Protein AF-A0A2S4KFZ7-F1 (afdb_monomer)

Foldseek 3Di:
DPDDPPVVLVVLLVVQEAPLLVVCVVVVVADSLLSLALSLAPRVVSVVVSVVCVPDPDHDDLVNSLVVLVVVWAFLVPFDPVLCPDPCVVQRSQQQCNVVVVDVRGHDHRTGNYPCSNPPDDDDDDDDDDDDDPPDPDDPVLVVVLVVVVLVLLLQLLLVCLLPDDLVVVVVLLVVLVVVVQDAPDDLCCLQVVDDDDPVVSVVVCVVDPDVVSVSNSSSSRSSRSSPPGDSLVSLVVCQVVLRLSLVRGPPDPVSVVSDDLVNLVVVLVSNVQDCDPLLVVLVVVDRLSNNLVSQVSRPDPRYQRNDDPVSHD

Sequence (314 aa):
MIPLESNDLLGLVEKFAARGVLEAISQNRISLELAQLLAVLSKEKQTEAIHAIQTLDYAVGIDELRASIESKALRLEDLPASQKREAACKSCIHNSLLSSKVFPIHIAPGLCTNGDCNLIKHCESGAVNGNRKIEKNLSPARTKSFDDTREKLWRNGLKRFVLEADRGLNRVLLLCMLAGGWKTTSDFGESVFKCKVSPAKALEMANAMEDPAVLTEGLQEIAVNLVDEAPLEQVRELLKALQVPLGRYFPMQKTFLEQLDQAGISRIAKELGVVEGEEIKQAGETGLKEYALAVANSIPDECLIDYFPPEFRP

pLDDT: mean 77.2, std 17.56, range [24.66, 95.31]

Secondary structure (DSSP, 8-state):
-PPPPHHHHHHHHHHHS-HHHHHHHHTTSS-HHHHHHHHTS-HHHHHHHHHHHHT-SSPPPHHHHHHHHHHHSEEGGGS-HHHHHSGGGGG-TTBHHHHTTT-SS-PPTTEE--GGGGS--------------------HHHHHHHHHHHHHHHHHHHHHHHHHS-HHHHHHHHHHHHHTT---SS-HHHHHHSS---HHHHHHHHHT-S-HHHHHHHHHHHHHHTTSSS-HHHHHHHHHHTT--HHHH----HHHHTT--HHHHHHHHHHHT----HHHHHHHHH-HHHHHHHHHHTS-TTS-TTTS-GGG--

Structure (mmCIF, N/CA/C/O backbone):
data_AF-A0A2S4KFZ7-F1
#
_entry.id   AF-A0A2S4KFZ7-F1
#
loop_
_atom_site.group_PDB
_atom_site.id
_atom_site.type_symbol
_atom_site.label_atom_id
_atom_site.label_alt_id
_atom_site.label_comp_id
_atom_site.label_asym_id
_atom_site.label_entity_id
_atom_site.label_seq_id
_atom_site.pdbx_PDB_ins_code
_atom_site.Cartn_x
_atom_site.Cartn_y
_atom_site.Cartn_z
_atom_site.occupancy
_atom_site.B_iso_or_equiv
_atom_site.auth_seq_id
_atom_site.auth_comp_id
_atom_site.auth_asy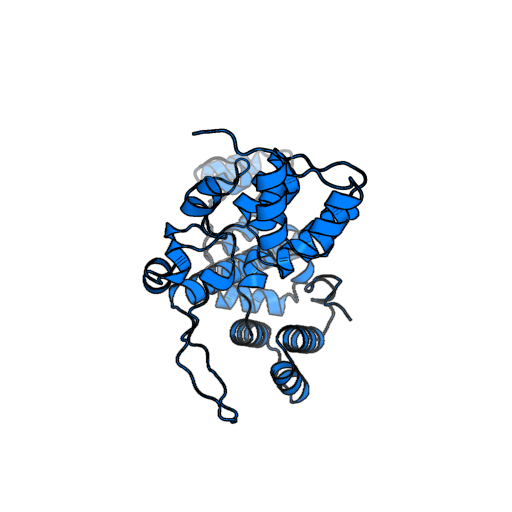m_id
_atom_site.auth_atom_id
_atom_site.pdbx_PDB_model_num
ATOM 1 N N . MET A 1 1 ? 17.322 9.968 44.826 1.00 42.19 1 MET A N 1
ATOM 2 C CA . MET A 1 1 ? 16.045 9.269 44.578 1.00 42.19 1 MET A CA 1
ATOM 3 C C . MET A 1 1 ? 16.080 8.023 45.447 1.00 42.19 1 MET A C 1
ATOM 5 O O . MET A 1 1 ? 16.967 7.209 45.236 1.00 42.19 1 MET A O 1
ATOM 9 N N . ILE A 1 2 ? 15.271 7.957 46.506 1.00 37.84 2 ILE A N 1
ATOM 10 C CA . ILE A 1 2 ? 15.208 6.774 47.382 1.00 37.84 2 ILE A CA 1
ATOM 11 C C . ILE A 1 2 ? 14.510 5.668 46.568 1.00 37.84 2 ILE A C 1
ATOM 13 O O . ILE A 1 2 ? 13.489 5.983 45.953 1.00 37.84 2 ILE A O 1
ATOM 17 N N . PRO A 1 3 ? 15.044 4.436 46.477 1.00 47.91 3 PRO A N 1
ATOM 18 C CA . PRO A 1 3 ? 14.350 3.346 45.796 1.00 47.91 3 PRO A CA 1
ATOM 19 C C . PRO A 1 3 ? 13.021 3.089 46.510 1.00 47.91 3 PRO A C 1
ATOM 21 O O . PRO A 1 3 ? 13.016 2.887 47.721 1.00 47.91 3 PRO A O 1
ATOM 24 N N . LEU A 1 4 ? 11.904 3.141 45.784 1.00 56.69 4 LEU A N 1
ATOM 25 C CA . LEU A 1 4 ? 10.610 2.723 46.327 1.00 56.69 4 LEU A CA 1
ATOM 26 C C . LEU A 1 4 ? 10.685 1.227 46.657 1.00 56.69 4 LEU A C 1
ATOM 28 O O . LEU A 1 4 ? 11.175 0.445 45.838 1.00 56.69 4 LEU A O 1
ATOM 32 N N . GLU A 1 5 ? 10.228 0.832 47.845 1.00 64.06 5 GLU A N 1
ATOM 33 C CA . GLU A 1 5 ? 10.173 -0.580 48.221 1.00 64.06 5 GLU A CA 1
ATOM 34 C C . GLU A 1 5 ? 9.163 -1.329 47.332 1.00 64.06 5 GLU A C 1
ATOM 36 O O . GLU A 1 5 ? 8.174 -0.762 46.862 1.00 64.06 5 GLU A O 1
ATOM 41 N N . SER A 1 6 ? 9.392 -2.625 47.091 1.00 62.59 6 SER A N 1
ATOM 42 C CA . SER A 1 6 ? 8.569 -3.437 46.175 1.00 62.59 6 SER A CA 1
ATOM 43 C C . SER A 1 6 ? 7.070 -3.436 46.522 1.00 62.59 6 SER A C 1
ATOM 45 O O . SER A 1 6 ? 6.241 -3.599 45.626 1.00 62.59 6 SER A O 1
ATOM 47 N N . ASN A 1 7 ? 6.717 -3.236 47.796 1.00 66.31 7 ASN A N 1
ATOM 48 C CA . ASN A 1 7 ? 5.328 -3.166 48.258 1.00 66.31 7 ASN A CA 1
ATOM 49 C C . ASN A 1 7 ? 4.635 -1.852 47.856 1.00 66.31 7 ASN A C 1
ATOM 51 O O . ASN A 1 7 ? 3.458 -1.871 47.498 1.00 66.31 7 ASN A O 1
ATOM 55 N N . ASP A 1 8 ? 5.360 -0.731 47.823 1.00 78.75 8 ASP A N 1
ATOM 56 C CA . ASP A 1 8 ? 4.809 0.563 47.399 1.00 78.75 8 ASP A CA 1
ATOM 57 C C . ASP A 1 8 ? 4.553 0.591 45.885 1.00 78.75 8 ASP A C 1
ATOM 59 O O . ASP A 1 8 ? 3.565 1.158 45.410 1.00 78.75 8 ASP A O 1
ATOM 63 N N . LEU A 1 9 ? 5.418 -0.074 45.113 1.00 83.75 9 LEU A N 1
ATOM 64 C CA . LEU A 1 9 ? 5.255 -0.213 43.665 1.00 83.75 9 LEU A CA 1
ATOM 65 C C . LEU A 1 9 ? 4.050 -1.079 43.303 1.00 83.75 9 LEU A C 1
ATOM 67 O O . LEU A 1 9 ? 3.323 -0.736 42.371 1.00 83.75 9 LEU A O 1
ATOM 71 N N . LEU A 1 10 ? 3.807 -2.162 44.048 1.00 85.06 10 LEU A N 1
ATOM 72 C CA . LEU A 1 10 ? 2.619 -2.987 43.851 1.00 85.06 10 LEU A CA 1
ATOM 73 C C . LEU A 1 10 ? 1.342 -2.176 44.109 1.00 85.06 10 LEU A C 1
ATOM 75 O O . LEU A 1 10 ? 0.452 -2.189 43.264 1.00 85.06 10 LEU A O 1
ATOM 79 N N . GLY A 1 11 ? 1.295 -1.378 45.182 1.00 85.50 11 GLY A N 1
ATOM 80 C CA . GLY A 1 11 ? 0.153 -0.498 45.462 1.00 85.50 11 GLY A CA 1
ATOM 81 C C . GLY A 1 11 ? -0.084 0.568 44.380 1.00 85.50 11 GLY A C 1
ATOM 82 O O . GLY A 1 11 ? -1.227 0.879 44.030 1.00 85.50 11 GLY A O 1
ATOM 83 N N . LEU A 1 12 ? 0.984 1.109 43.783 1.00 85.81 12 LEU A N 1
ATOM 84 C CA . LEU A 1 12 ? 0.869 2.014 42.633 1.00 85.81 12 LEU A CA 1
ATOM 85 C C . LEU A 1 12 ? 0.346 1.292 41.387 1.00 85.81 12 LEU A C 1
ATOM 87 O O . LEU A 1 12 ? -0.517 1.829 40.691 1.00 85.81 12 LEU A O 1
ATOM 91 N N . VAL A 1 13 ? 0.829 0.081 41.110 1.00 89.44 13 VAL A N 1
ATOM 92 C CA . VAL A 1 13 ? 0.336 -0.738 39.997 1.00 89.44 13 VAL A CA 1
ATOM 93 C C . VAL A 1 13 ? -1.137 -1.093 40.208 1.00 89.44 13 VAL A C 1
ATOM 95 O O . VAL A 1 13 ? -1.926 -0.875 39.297 1.00 89.44 13 VAL A O 1
ATOM 98 N N . GLU A 1 14 ? -1.553 -1.520 41.400 1.00 89.75 14 GLU A N 1
ATOM 99 C CA . GLU A 1 14 ? -2.955 -1.816 41.746 1.00 89.75 14 GLU A CA 1
ATOM 100 C C . GLU A 1 14 ? -3.905 -0.652 41.463 1.00 89.75 14 GLU A C 1
ATOM 102 O O . GLU A 1 14 ? -5.012 -0.849 40.957 1.00 89.75 14 GLU A O 1
ATOM 107 N N . LYS A 1 15 ? -3.452 0.582 41.700 1.00 88.56 15 LYS A N 1
ATOM 108 C CA . LYS A 1 15 ? -4.238 1.786 41.418 1.00 88.56 15 LYS A CA 1
ATOM 109 C C . LYS A 1 15 ? -4.511 1.991 39.922 1.00 88.56 15 LYS A C 1
ATOM 111 O O . LYS A 1 15 ? -5.586 2.468 39.550 1.00 88.56 15 LYS A O 1
ATOM 116 N N . PHE A 1 16 ? -3.553 1.668 39.052 1.00 89.44 16 PHE A N 1
ATOM 117 C CA . PHE A 1 16 ? -3.610 1.998 37.620 1.00 89.44 16 PHE A CA 1
ATOM 118 C C . PHE A 1 16 ? -3.810 0.788 36.700 1.00 89.44 16 PHE A C 1
ATOM 120 O O . PHE A 1 16 ? -4.256 0.958 35.562 1.00 89.44 16 PHE A O 1
ATOM 127 N N . ALA A 1 17 ? -3.612 -0.433 37.186 1.00 90.56 17 ALA A N 1
ATOM 128 C CA . ALA A 1 17 ? -3.721 -1.663 36.414 1.00 90.56 17 ALA A CA 1
ATOM 129 C C . ALA A 1 17 ? -5.171 -2.166 36.287 1.00 90.56 17 ALA A C 1
ATOM 131 O O . ALA A 1 17 ? -6.022 -1.945 37.152 1.00 90.56 17 ALA A O 1
ATOM 132 N N . ALA A 1 18 ? -5.503 -2.791 35.164 1.00 91.44 18 ALA A N 1
ATOM 133 C CA . ALA A 1 18 ? -6.756 -3.498 34.951 1.00 91.44 18 ALA A CA 1
ATOM 134 C C . ALA A 1 18 ? -6.738 -4.839 35.699 1.00 91.44 18 ALA A C 1
ATOM 136 O O . ALA A 1 18 ? -5.675 -5.400 35.968 1.00 91.44 18 ALA A O 1
ATOM 137 N N . ARG A 1 19 ? -7.923 -5.390 35.986 1.00 90.56 19 ARG A N 1
ATOM 138 C CA . ARG A 1 19 ? -8.062 -6.645 36.742 1.00 90.56 19 ARG A CA 1
ATOM 139 C C . ARG A 1 19 ? -7.238 -7.793 36.147 1.00 90.56 19 ARG A C 1
ATOM 141 O O . ARG A 1 19 ? -6.540 -8.467 36.891 1.00 90.56 19 ARG A O 1
ATOM 148 N N . GLY A 1 20 ? -7.245 -7.954 34.822 1.00 89.88 20 GLY A N 1
ATOM 149 C CA . GLY A 1 20 ? -6.476 -9.011 34.154 1.00 89.88 20 GLY A CA 1
ATOM 150 C C . GLY A 1 20 ? -4.959 -8.889 34.342 1.00 89.88 20 GLY A C 1
ATOM 151 O O . GLY A 1 20 ? -4.270 -9.899 34.438 1.00 89.88 20 GLY A O 1
ATOM 152 N N . VAL A 1 21 ? -4.433 -7.666 34.467 1.00 92.31 21 VAL A N 1
ATOM 153 C CA . VAL A 1 21 ? -3.009 -7.433 34.755 1.00 92.31 21 VAL A CA 1
ATOM 154 C C . VAL A 1 21 ? -2.688 -7.846 36.194 1.00 92.31 21 VAL A C 1
ATOM 156 O O . VAL A 1 21 ? -1.700 -8.534 36.421 1.00 92.31 21 VAL A O 1
ATOM 159 N N . LEU A 1 22 ? -3.545 -7.502 37.160 1.00 91.81 22 LEU A N 1
ATOM 160 C CA . LEU A 1 22 ? -3.364 -7.886 38.567 1.00 91.81 22 LEU A CA 1
ATOM 161 C C . LEU A 1 22 ? -3.485 -9.398 38.785 1.00 91.81 22 LEU A C 1
ATOM 163 O O . LEU A 1 22 ? -2.690 -9.982 39.518 1.00 91.81 22 LEU A O 1
ATOM 167 N N . GLU A 1 23 ? -4.434 -10.042 38.105 1.00 92.12 23 GLU A N 1
ATOM 168 C CA . GLU A 1 23 ? -4.564 -11.503 38.090 1.00 92.12 23 GLU A CA 1
ATOM 169 C C . GLU A 1 23 ? -3.319 -12.170 37.486 1.00 92.12 23 GLU A C 1
ATOM 171 O O . GLU A 1 23 ? -2.844 -13.180 37.998 1.00 92.12 23 GLU A O 1
ATOM 176 N N . ALA A 1 24 ? -2.736 -11.591 36.433 1.00 91.44 24 ALA A N 1
ATOM 177 C CA . ALA A 1 24 ? -1.517 -12.126 35.839 1.00 91.44 24 ALA A CA 1
ATOM 178 C C . ALA A 1 24 ? -0.288 -11.980 36.756 1.00 91.44 24 ALA A C 1
ATOM 180 O O . ALA A 1 24 ? 0.554 -12.877 36.767 1.00 91.44 24 ALA A O 1
ATOM 181 N N . ILE A 1 25 ? -0.193 -10.901 37.544 1.00 92.19 25 ILE A N 1
ATOM 182 C CA . ILE A 1 25 ? 0.859 -10.744 38.564 1.00 92.19 25 ILE A CA 1
ATOM 183 C C . ILE A 1 25 ? 0.678 -11.784 39.673 1.00 92.19 25 ILE A C 1
ATOM 185 O O . ILE A 1 25 ? 1.632 -12.475 40.018 1.00 92.19 25 ILE A O 1
ATOM 189 N N . SER A 1 26 ? -0.536 -11.938 40.217 1.00 90.12 26 SER A N 1
ATOM 190 C CA . SER A 1 26 ? -0.787 -12.867 41.332 1.00 90.12 26 SER A CA 1
ATOM 191 C C . SER A 1 26 ? -0.564 -14.332 40.950 1.00 90.12 26 SER A C 1
ATOM 193 O O . SER A 1 26 ? -0.175 -15.144 41.787 1.00 90.12 26 SER A O 1
ATOM 195 N N . GLN A 1 27 ? -0.753 -14.663 39.671 1.00 90.44 27 GLN A N 1
ATOM 196 C CA . GLN A 1 27 ? -0.466 -15.979 39.101 1.00 90.44 27 GLN A CA 1
ATOM 197 C C . GLN A 1 27 ? 0.993 -16.145 38.639 1.00 90.44 27 GLN A C 1
ATOM 199 O O . GLN A 1 27 ? 1.312 -17.168 38.036 1.00 90.44 27 GLN A O 1
ATOM 204 N N . ASN A 1 28 ? 1.873 -15.165 38.886 1.00 87.12 28 ASN A N 1
ATOM 205 C CA . ASN A 1 28 ? 3.265 -15.135 38.418 1.00 87.12 28 ASN A CA 1
ATOM 206 C C . ASN A 1 28 ? 3.421 -15.328 36.895 1.00 87.12 28 ASN A C 1
ATOM 208 O O . ASN A 1 28 ? 4.431 -15.850 36.429 1.00 87.12 28 ASN A O 1
ATOM 212 N N . ARG A 1 29 ? 2.422 -14.914 36.104 1.00 86.38 29 ARG A N 1
ATOM 213 C CA . ARG A 1 29 ? 2.472 -14.969 34.631 1.00 86.38 29 ARG A CA 1
ATOM 214 C C . ARG A 1 29 ? 3.222 -13.787 34.026 1.00 86.38 29 ARG A C 1
ATOM 216 O O . ARG A 1 29 ? 3.744 -13.901 32.924 1.00 86.38 29 ARG A O 1
ATOM 223 N N . ILE A 1 30 ? 3.263 -12.659 34.732 1.00 92.12 30 ILE A N 1
ATOM 224 C CA . ILE A 1 30 ? 4.058 -11.482 34.368 1.00 92.12 30 ILE A CA 1
ATOM 225 C C . ILE A 1 30 ? 4.806 -10.957 35.593 1.00 92.12 30 ILE A C 1
ATOM 227 O O . ILE A 1 30 ? 4.357 -11.133 36.726 1.00 92.12 30 ILE A O 1
ATOM 231 N N . SER A 1 31 ? 5.930 -10.279 35.366 1.00 91.69 31 SER A N 1
ATOM 232 C CA . SER A 1 31 ? 6.665 -9.598 36.432 1.00 91.69 31 SER A CA 1
ATOM 233 C C . SER A 1 31 ? 6.015 -8.262 36.807 1.00 91.69 31 SER A C 1
ATOM 235 O O . SER A 1 31 ? 5.308 -7.636 36.009 1.00 91.69 31 SER A O 1
ATOM 237 N N . LEU A 1 32 ? 6.312 -7.775 38.017 1.00 91.06 32 LEU A N 1
ATOM 238 C CA . LEU A 1 32 ? 5.898 -6.440 38.467 1.00 91.06 32 LEU A CA 1
ATOM 239 C C . LEU A 1 32 ? 6.463 -5.327 37.564 1.00 91.06 32 LEU A C 1
ATOM 241 O O . LEU A 1 32 ? 5.858 -4.270 37.418 1.00 91.06 32 LEU A O 1
ATOM 245 N N . GLU A 1 33 ? 7.608 -5.560 36.928 1.00 91.75 33 GLU A N 1
ATOM 246 C CA . GLU A 1 33 ? 8.249 -4.627 35.996 1.00 91.75 33 GLU A CA 1
ATOM 247 C C . GLU A 1 33 ? 7.463 -4.494 34.685 1.00 91.75 33 GLU A C 1
ATOM 249 O O . GLU A 1 33 ? 7.233 -3.379 34.216 1.00 91.75 33 GLU A O 1
ATOM 254 N N . LEU A 1 34 ? 6.971 -5.608 34.128 1.00 92.81 34 LEU A N 1
ATOM 255 C CA . LEU A 1 34 ? 6.069 -5.581 32.971 1.00 92.81 34 LEU A CA 1
ATOM 256 C C . LEU A 1 34 ? 4.745 -4.904 33.328 1.00 92.81 34 LEU A C 1
ATOM 258 O O . LEU A 1 34 ? 4.216 -4.108 32.551 1.00 92.81 34 LEU A O 1
ATOM 262 N N . ALA A 1 35 ? 4.230 -5.164 34.529 1.00 93.81 35 ALA A N 1
ATOM 263 C CA . ALA A 1 35 ? 3.001 -4.541 34.991 1.00 93.81 35 ALA A CA 1
ATOM 264 C C . ALA A 1 35 ? 3.103 -3.011 35.102 1.00 93.81 35 ALA A C 1
ATOM 266 O O . ALA A 1 35 ? 2.127 -2.327 34.805 1.00 93.81 35 ALA A O 1
ATOM 267 N N . GLN A 1 36 ? 4.270 -2.458 35.453 1.00 93.75 36 GLN A N 1
ATOM 268 C CA . GLN A 1 36 ? 4.503 -1.005 35.446 1.00 93.75 36 GLN A CA 1
ATOM 269 C C . GLN A 1 36 ? 4.369 -0.405 34.036 1.00 93.75 36 GLN A C 1
ATOM 271 O O . GLN A 1 36 ? 3.723 0.631 33.867 1.00 93.75 36 GLN A O 1
ATOM 276 N N . LEU A 1 37 ? 4.906 -1.079 33.010 1.00 94.25 37 LEU A N 1
ATOM 277 C CA . LEU A 1 37 ? 4.753 -0.658 31.610 1.00 94.25 37 LEU A CA 1
ATOM 278 C C . LEU A 1 37 ? 3.302 -0.757 31.128 1.00 94.25 37 LEU A C 1
ATOM 280 O O . LEU A 1 37 ? 2.845 0.080 30.352 1.00 94.25 37 LEU A O 1
ATOM 284 N N . LEU A 1 38 ? 2.553 -1.755 31.595 1.00 94.50 38 LEU A N 1
ATOM 285 C CA . LEU A 1 38 ? 1.134 -1.881 31.264 1.00 94.50 38 LEU A CA 1
ATOM 286 C C . LEU A 1 38 ? 0.283 -0.841 32.001 1.00 94.50 38 LEU A C 1
ATOM 288 O O . LEU A 1 38 ? -0.637 -0.280 31.413 1.00 94.50 38 LEU A O 1
ATOM 292 N N . ALA A 1 39 ? 0.606 -0.521 33.255 1.00 93.38 39 ALA A N 1
ATOM 293 C CA . ALA A 1 39 ? -0.151 0.415 34.086 1.00 93.38 39 ALA A CA 1
ATOM 294 C C . ALA A 1 39 ? -0.243 1.828 33.485 1.00 93.38 39 ALA A C 1
ATOM 296 O O . ALA A 1 39 ? -1.191 2.560 33.772 1.00 93.38 39 ALA A O 1
ATOM 297 N N . VAL A 1 40 ? 0.707 2.210 32.624 1.00 91.62 40 VAL A N 1
ATOM 298 C CA . VAL A 1 40 ? 0.670 3.493 31.912 1.00 91.62 40 VAL A CA 1
ATOM 299 C C . VAL A 1 40 ? -0.225 3.473 30.672 1.00 91.62 40 VAL A C 1
ATOM 301 O O . VAL A 1 40 ? -0.409 4.522 30.068 1.00 91.62 40 VAL A O 1
ATOM 304 N N . LEU A 1 41 ? -0.802 2.345 30.256 1.00 91.19 41 LEU A N 1
ATOM 305 C CA . LEU A 1 41 ? -1.738 2.253 29.124 1.00 91.19 41 LEU A CA 1
ATOM 306 C C . LEU A 1 41 ? -3.192 2.503 29.569 1.00 91.19 41 LEU A C 1
ATOM 308 O O . LEU A 1 41 ? -3.498 2.448 30.761 1.00 91.19 41 LEU A O 1
ATOM 312 N N . SER A 1 42 ? -4.114 2.749 28.628 1.00 89.50 42 SER A N 1
ATOM 313 C CA . SER A 1 42 ? -5.555 2.760 28.944 1.00 89.50 42 SER A CA 1
ATOM 314 C C . SER A 1 42 ? -6.027 1.364 29.374 1.00 89.50 42 SER A C 1
ATOM 316 O O . SER A 1 42 ? -5.403 0.363 29.021 1.00 89.50 42 SER A O 1
ATOM 318 N N . LYS A 1 43 ? -7.123 1.267 30.134 1.00 87.62 43 LYS A N 1
ATOM 319 C CA . LYS A 1 43 ? -7.604 -0.020 30.678 1.00 87.62 43 LYS A CA 1
ATOM 320 C C . LYS A 1 43 ? -7.949 -1.029 29.578 1.00 87.62 43 LYS A C 1
ATOM 322 O O . LYS A 1 43 ? -7.707 -2.226 29.736 1.00 87.62 43 LYS A O 1
ATOM 327 N N . GLU A 1 44 ? -8.464 -0.540 28.459 1.00 86.62 44 GLU A N 1
ATOM 328 C CA . GLU A 1 44 ? -8.782 -1.320 27.265 1.00 86.62 44 GLU A CA 1
ATOM 329 C C . GLU A 1 44 ? -7.495 -1.920 26.689 1.00 86.62 44 GLU A C 1
ATOM 331 O O . GLU A 1 44 ? -7.360 -3.139 26.598 1.00 86.62 44 GLU A O 1
ATOM 336 N N . LYS A 1 45 ? -6.483 -1.075 26.446 1.00 89.88 45 LYS A N 1
ATOM 337 C CA . LYS A 1 45 ? -5.178 -1.510 25.929 1.00 89.88 45 LYS A CA 1
ATOM 338 C C . LYS A 1 45 ? -4.437 -2.441 26.884 1.00 89.88 45 LYS A C 1
ATOM 340 O O . LYS A 1 45 ? -3.728 -3.330 26.432 1.00 89.88 45 LYS A O 1
ATOM 345 N N . GLN A 1 46 ? -4.593 -2.265 28.195 1.00 92.75 46 GLN A N 1
ATOM 346 C CA . GLN A 1 46 ? -4.052 -3.199 29.185 1.00 92.75 46 GLN A CA 1
ATOM 347 C C . GLN A 1 46 ? -4.668 -4.593 29.042 1.00 92.75 46 GLN A C 1
ATOM 349 O O . GLN A 1 46 ? -3.957 -5.589 29.143 1.00 92.75 46 GLN A O 1
ATOM 354 N N . THR A 1 47 ? -5.976 -4.656 28.790 1.00 90.94 47 THR A N 1
ATOM 355 C CA . THR A 1 47 ? -6.713 -5.913 28.613 1.00 90.94 47 THR A CA 1
ATOM 356 C C . THR A 1 47 ? -6.300 -6.621 27.321 1.00 90.94 47 THR A C 1
ATOM 358 O O . THR A 1 47 ? -6.050 -7.823 27.324 1.00 90.94 47 THR A O 1
ATOM 361 N N . GLU A 1 48 ? -6.144 -5.874 26.229 1.00 89.88 48 GLU A N 1
ATOM 362 C CA . GLU A 1 48 ? -5.638 -6.415 24.961 1.00 89.88 48 GLU A CA 1
ATOM 363 C C . GLU A 1 48 ? -4.188 -6.901 25.086 1.00 89.88 48 GLU A C 1
ATOM 365 O O . GLU A 1 48 ? -3.857 -8.009 24.666 1.00 89.88 48 GLU A O 1
ATOM 370 N N . ALA A 1 49 ? -3.322 -6.091 25.703 1.00 89.19 49 ALA A N 1
ATOM 371 C CA . ALA A 1 49 ? -1.913 -6.420 25.869 1.00 89.19 49 ALA A CA 1
ATOM 372 C C . ALA A 1 49 ? -1.717 -7.659 26.748 1.00 89.19 49 ALA A C 1
ATOM 374 O O . ALA A 1 49 ? -0.895 -8.508 26.411 1.00 89.19 49 ALA A O 1
ATOM 375 N N . ILE A 1 50 ? -2.476 -7.802 27.842 1.00 91.62 50 ILE A N 1
ATOM 376 C CA . ILE A 1 50 ? -2.341 -8.980 28.702 1.00 91.62 50 ILE A CA 1
ATOM 377 C C . ILE A 1 50 ? -2.846 -10.249 28.017 1.00 91.62 50 ILE A C 1
ATOM 379 O O . ILE A 1 50 ? -2.209 -11.289 28.154 1.00 91.62 50 ILE A O 1
ATOM 383 N N . HIS A 1 51 ? -3.926 -10.161 27.234 1.00 90.06 51 HIS A N 1
ATOM 384 C CA . HIS A 1 51 ? -4.394 -11.286 26.430 1.00 90.06 51 HIS A CA 1
ATOM 385 C C . HIS A 1 51 ? -3.319 -11.716 25.424 1.00 90.06 51 HIS A C 1
ATOM 387 O O . HIS A 1 51 ? -2.971 -12.890 25.365 1.00 90.06 51 HIS A O 1
ATOM 393 N N . ALA A 1 52 ? -2.729 -10.761 24.698 1.00 88.00 52 ALA A N 1
ATOM 394 C CA . ALA A 1 52 ? -1.656 -11.043 23.749 1.00 88.00 52 ALA A CA 1
ATOM 395 C C . ALA A 1 52 ? -0.433 -11.687 24.425 1.00 88.00 52 ALA A C 1
ATOM 397 O O . ALA A 1 52 ? 0.062 -12.700 23.942 1.00 88.00 52 ALA A O 1
ATOM 398 N N . ILE A 1 53 ? 0.021 -11.158 25.568 1.00 87.38 53 ILE A N 1
ATOM 399 C CA . ILE A 1 53 ? 1.155 -11.722 26.321 1.00 87.38 53 ILE A CA 1
ATOM 400 C C . ILE A 1 53 ? 0.858 -13.159 26.772 1.00 87.38 53 ILE A C 1
ATOM 402 O O . ILE A 1 53 ? 1.730 -14.015 26.691 1.00 87.38 53 ILE A O 1
ATOM 406 N N . GLN A 1 54 ? -0.368 -13.442 27.217 1.00 85.50 54 GLN A N 1
ATOM 407 C CA . GLN A 1 54 ? -0.762 -14.776 27.682 1.00 85.50 54 GLN A CA 1
ATOM 408 C C . GLN A 1 54 ? -0.890 -15.814 26.560 1.00 85.50 54 GLN A C 1
ATOM 410 O O . GLN A 1 54 ? -0.829 -17.006 26.845 1.00 85.50 54 GLN A O 1
ATOM 415 N N . THR A 1 55 ? -1.078 -15.382 25.311 1.00 87.62 55 THR A N 1
ATOM 416 C CA . THR A 1 55 ? -1.135 -16.278 24.143 1.00 87.62 55 THR A CA 1
ATOM 417 C C . THR A 1 55 ? 0.233 -16.633 23.563 1.00 87.62 55 THR A C 1
ATOM 419 O O . THR A 1 55 ? 0.300 -17.459 22.658 1.00 87.62 55 THR A O 1
ATOM 422 N N . LEU A 1 56 ? 1.313 -16.006 24.034 1.00 83.94 56 LEU A N 1
ATOM 423 C CA . LEU A 1 56 ? 2.661 -16.295 23.553 1.00 83.94 56 LEU A CA 1
ATOM 424 C C . LEU A 1 56 ? 3.243 -17.518 24.266 1.00 83.94 56 LEU A C 1
ATOM 426 O O . LEU A 1 56 ? 3.126 -17.660 25.481 1.00 83.94 56 LEU A O 1
ATOM 430 N N . ASP A 1 57 ? 3.959 -18.351 23.511 1.00 82.88 57 ASP A N 1
ATOM 431 C CA . ASP A 1 57 ? 4.666 -19.526 24.040 1.00 82.88 57 ASP A CA 1
ATOM 432 C C . ASP A 1 57 ? 5.983 -19.170 24.762 1.00 82.88 57 ASP A C 1
ATOM 434 O O . ASP A 1 57 ? 6.713 -20.050 25.221 1.00 82.88 57 ASP A O 1
ATOM 438 N N . TYR A 1 58 ? 6.320 -17.879 24.858 1.00 83.94 58 TYR A N 1
ATOM 439 C CA . TYR A 1 58 ? 7.539 -17.381 25.490 1.00 83.94 58 TYR A CA 1
ATOM 440 C C . TYR A 1 58 ? 7.266 -16.172 26.391 1.00 83.94 58 TYR A C 1
ATOM 442 O O . TYR A 1 58 ? 6.293 -15.438 26.220 1.00 83.94 58 TYR A O 1
ATOM 450 N N . ALA A 1 59 ? 8.160 -15.947 27.357 1.00 81.38 59 ALA A N 1
ATOM 451 C CA . ALA A 1 59 ? 8.088 -14.792 28.243 1.00 81.38 59 ALA A CA 1
ATOM 452 C C . ALA A 1 59 ? 8.563 -13.523 27.521 1.00 81.38 59 ALA A C 1
ATOM 454 O O . ALA A 1 59 ? 9.709 -13.446 27.080 1.00 81.38 59 ALA A O 1
ATOM 455 N N . VAL A 1 60 ? 7.689 -12.520 27.436 1.00 87.19 60 VAL A N 1
ATOM 456 C CA . VAL A 1 60 ? 7.998 -11.231 26.804 1.00 87.19 60 VAL A CA 1
ATOM 457 C C . VAL A 1 60 ? 9.050 -10.474 27.611 1.00 87.19 60 VAL A C 1
ATOM 459 O O . VAL A 1 60 ? 8.904 -10.279 28.821 1.00 87.19 60 VAL A O 1
ATOM 462 N N . GLY A 1 61 ? 10.098 -10.011 26.930 1.00 87.81 61 GLY A N 1
ATOM 463 C CA . GLY A 1 61 ? 11.133 -9.183 27.541 1.00 87.81 61 GLY A CA 1
ATOM 464 C C . GLY A 1 61 ? 10.636 -7.769 27.860 1.00 87.81 61 GLY A C 1
ATOM 465 O O . GLY A 1 61 ? 9.811 -7.200 27.144 1.00 87.81 61 GLY A O 1
ATOM 466 N N . ILE A 1 62 ? 11.180 -7.154 28.912 1.00 89.81 62 ILE A N 1
ATOM 467 C CA . ILE A 1 62 ? 10.828 -5.775 29.302 1.00 89.81 62 ILE A CA 1
ATOM 468 C C . ILE A 1 62 ? 11.146 -4.792 28.170 1.00 89.81 62 ILE A C 1
ATOM 470 O O . ILE A 1 62 ? 10.327 -3.929 27.858 1.00 89.81 62 ILE A O 1
ATOM 474 N N . ASP A 1 63 ? 12.311 -4.935 27.536 1.00 89.81 63 ASP A N 1
ATOM 475 C CA . ASP A 1 63 ? 12.747 -4.056 26.445 1.00 89.81 63 ASP A CA 1
ATOM 476 C C . ASP A 1 63 ? 11.886 -4.227 25.187 1.00 89.81 63 ASP A C 1
ATOM 478 O O . ASP A 1 63 ? 11.555 -3.244 24.527 1.00 89.81 63 ASP A O 1
ATOM 482 N N . GLU A 1 64 ? 11.457 -5.458 24.896 1.00 87.38 64 GLU A N 1
ATOM 483 C CA . GLU A 1 64 ? 10.558 -5.781 23.783 1.00 87.38 64 GLU A CA 1
ATOM 484 C C . GLU A 1 64 ? 9.183 -5.127 23.979 1.00 87.38 64 GLU A C 1
ATOM 486 O O . GLU A 1 64 ? 8.684 -4.428 23.089 1.00 87.38 64 GLU A O 1
ATOM 491 N N . LEU A 1 65 ? 8.590 -5.277 25.171 1.00 89.50 65 LEU A N 1
ATOM 492 C CA . LEU A 1 65 ? 7.317 -4.632 25.492 1.00 89.50 65 LEU A CA 1
ATOM 493 C C . LEU A 1 65 ? 7.451 -3.106 25.474 1.00 89.50 65 LEU A C 1
ATOM 495 O O . LEU A 1 65 ? 6.582 -2.420 24.930 1.00 89.50 65 LEU A O 1
ATOM 499 N N . ARG A 1 66 ? 8.547 -2.571 26.027 1.00 92.88 66 ARG A N 1
ATOM 500 C CA . ARG A 1 66 ? 8.827 -1.132 26.027 1.00 92.88 66 ARG A CA 1
ATOM 501 C C . ARG A 1 66 ? 8.874 -0.584 24.601 1.00 92.88 66 ARG A C 1
ATOM 503 O O . ARG A 1 66 ? 8.132 0.348 24.300 1.00 92.88 66 ARG A O 1
ATOM 510 N N . ALA A 1 67 ? 9.657 -1.201 23.716 1.00 87.06 67 ALA A N 1
ATOM 511 C CA . ALA A 1 67 ? 9.773 -0.789 22.318 1.00 87.06 67 ALA A CA 1
ATOM 512 C C . ALA A 1 67 ? 8.423 -0.862 21.580 1.00 87.06 67 ALA A C 1
ATOM 514 O O . ALA A 1 67 ? 8.063 0.043 20.824 1.00 87.06 67 ALA A O 1
ATOM 515 N N . SER A 1 68 ? 7.627 -1.905 21.843 1.00 87.62 68 SER A N 1
ATOM 516 C CA . SER A 1 68 ? 6.283 -2.052 21.269 1.00 87.62 68 SER A CA 1
ATOM 517 C C . SER A 1 68 ? 5.340 -0.928 21.709 1.00 87.62 68 SER A C 1
ATOM 519 O O . SER A 1 68 ? 4.621 -0.372 20.873 1.00 87.62 68 SER A O 1
ATOM 521 N N . ILE A 1 69 ? 5.363 -0.544 22.990 1.00 90.44 69 ILE A N 1
ATOM 522 C CA . ILE A 1 69 ? 4.562 0.576 23.507 1.00 90.44 69 ILE A CA 1
ATOM 523 C C . ILE A 1 69 ? 5.036 1.899 22.900 1.00 90.44 69 ILE A C 1
ATOM 525 O O . ILE A 1 69 ? 4.209 2.674 22.422 1.00 90.44 69 ILE A O 1
ATOM 529 N N . GLU A 1 70 ? 6.346 2.148 22.880 1.00 89.38 70 GLU A N 1
ATOM 530 C CA . GLU A 1 70 ? 6.936 3.378 22.341 1.00 89.38 70 GLU A CA 1
ATOM 531 C C . GLU A 1 70 ? 6.601 3.581 20.864 1.00 89.38 70 GLU A C 1
ATOM 533 O O . GLU A 1 70 ? 6.204 4.677 20.475 1.00 89.38 70 GLU A O 1
ATOM 538 N N . SER A 1 71 ? 6.656 2.516 20.058 1.00 86.31 71 SER A N 1
ATOM 539 C CA . SER A 1 71 ? 6.323 2.570 18.627 1.00 86.31 71 SER A CA 1
ATOM 540 C C . SER A 1 71 ? 4.870 2.975 18.333 1.00 86.31 71 SER A C 1
ATOM 542 O O . SER A 1 71 ? 4.566 3.426 17.230 1.00 86.31 71 SER A O 1
ATOM 544 N N . LYS A 1 72 ? 3.968 2.816 19.312 1.00 85.31 72 LYS A N 1
ATOM 545 C CA . LYS A 1 72 ? 2.524 3.093 19.200 1.00 85.31 72 LYS A CA 1
ATOM 546 C C . LYS A 1 72 ? 2.085 4.307 20.020 1.00 85.31 72 LYS A C 1
ATOM 548 O O . LYS A 1 72 ? 0.911 4.678 19.977 1.00 85.31 72 LYS A O 1
ATOM 553 N N . ALA A 1 73 ? 2.983 4.882 20.816 1.00 86.25 73 ALA A N 1
ATOM 554 C CA . ALA A 1 73 ? 2.687 6.043 21.634 1.00 86.25 73 ALA A CA 1
ATOM 555 C C . ALA A 1 73 ? 2.690 7.312 20.773 1.00 86.25 73 ALA A C 1
ATOM 557 O O . ALA A 1 73 ? 3.457 7.456 19.823 1.00 86.25 73 ALA A O 1
ATOM 558 N N . LEU A 1 74 ? 1.828 8.259 21.125 1.00 83.62 74 LEU A N 1
ATOM 559 C CA . LEU A 1 74 ? 1.810 9.575 20.500 1.00 83.62 74 LEU A CA 1
ATOM 560 C C . LEU A 1 74 ? 2.989 10.391 21.015 1.00 83.62 74 LEU A C 1
ATOM 562 O O . LEU A 1 74 ? 3.332 10.300 22.194 1.00 83.62 74 LEU A O 1
ATOM 566 N N . ARG A 1 75 ? 3.564 11.263 20.190 1.00 84.06 75 ARG A N 1
ATOM 567 C CA . ARG A 1 75 ? 4.525 12.234 20.708 1.00 84.06 75 ARG A CA 1
ATOM 568 C C . ARG A 1 75 ? 3.778 13.350 21.418 1.00 84.06 75 ARG A C 1
ATOM 570 O O . ARG A 1 75 ? 2.812 13.901 20.891 1.00 84.06 75 ARG A O 1
ATOM 577 N N . LEU A 1 76 ? 4.234 13.719 22.612 1.00 79.75 76 LEU A N 1
ATOM 578 C CA . LEU A 1 76 ? 3.638 14.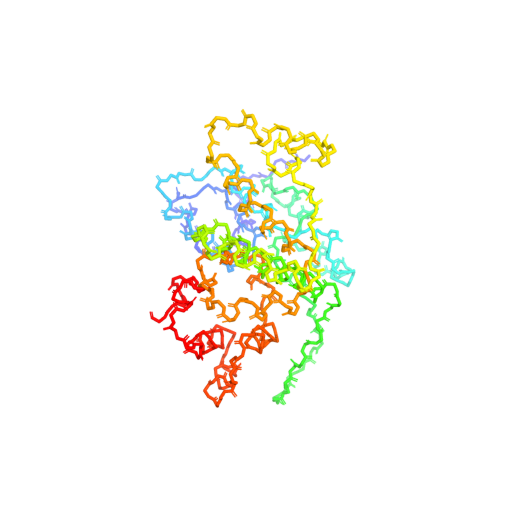826 23.355 1.00 79.75 76 LEU A CA 1
ATOM 579 C C . LEU A 1 76 ? 3.714 16.114 22.547 1.00 79.75 76 LEU A C 1
ATOM 581 O O . LEU A 1 76 ? 2.761 16.876 22.583 1.00 79.75 76 LEU A O 1
ATOM 585 N N . GLU A 1 77 ? 4.790 16.347 21.793 1.00 80.12 77 GLU A N 1
ATOM 586 C CA . GLU A 1 77 ? 4.946 17.512 20.911 1.00 80.12 77 GLU A CA 1
ATOM 587 C C . GLU A 1 77 ? 3.872 17.614 19.818 1.00 80.12 77 GLU A C 1
ATOM 589 O O . GLU A 1 77 ? 3.487 18.731 19.475 1.00 80.12 77 GLU A O 1
ATOM 594 N N . ASP A 1 78 ? 3.284 16.495 19.398 1.00 77.25 78 ASP A N 1
ATOM 595 C CA . ASP A 1 78 ? 2.241 16.457 18.369 1.00 77.25 78 ASP A CA 1
ATOM 596 C C . ASP A 1 78 ? 0.831 16.656 18.944 1.00 77.25 78 ASP A C 1
ATOM 598 O O . ASP A 1 78 ? -0.119 16.911 18.202 1.00 77.25 78 ASP A O 1
ATOM 602 N N . LEU A 1 79 ? 0.668 16.589 20.273 1.00 72.31 79 LEU A N 1
ATOM 603 C CA . LEU A 1 79 ? -0.639 16.794 20.897 1.00 72.31 79 LEU A CA 1
ATOM 604 C C . LEU A 1 79 ? -1.128 18.247 20.737 1.00 72.31 79 LEU A C 1
ATOM 606 O O . LEU A 1 79 ? -0.328 19.193 20.829 1.00 72.31 79 LEU A O 1
ATOM 610 N N . PRO A 1 80 ? -2.450 18.465 20.603 1.00 71.94 80 PRO A N 1
ATOM 611 C CA . PRO A 1 80 ? -3.031 19.802 20.574 1.00 71.94 80 PRO A CA 1
ATOM 612 C C . PRO A 1 80 ? -2.621 20.651 21.786 1.00 71.94 80 PRO A C 1
ATOM 614 O O . PRO A 1 80 ? -2.570 20.185 22.927 1.00 71.94 80 PRO A O 1
ATOM 617 N N . ALA A 1 81 ? -2.371 21.944 21.560 1.00 66.75 81 ALA A N 1
ATOM 618 C CA . ALA A 1 81 ? -1.981 22.872 22.625 1.00 66.75 81 ALA A CA 1
ATOM 619 C C . ALA A 1 81 ? -3.062 23.045 23.711 1.00 66.75 81 ALA A C 1
ATOM 621 O O . ALA A 1 81 ? -2.740 23.431 24.834 1.00 66.75 81 ALA A O 1
ATOM 622 N N . SER A 1 82 ? -4.337 22.790 23.395 1.00 63.25 82 SER A N 1
ATOM 623 C CA . SER A 1 82 ? -5.423 22.699 24.380 1.00 63.25 82 SER A CA 1
ATOM 624 C C . SER A 1 82 ? -5.188 21.533 25.342 1.00 63.25 82 SER A C 1
ATOM 626 O O . SER A 1 82 ? -5.080 21.762 26.543 1.00 63.25 82 SER A O 1
ATOM 628 N N . GLN A 1 83 ? -4.961 20.327 24.814 1.00 67.31 83 GLN A N 1
ATOM 629 C CA . GLN A 1 83 ? -4.742 19.114 25.604 1.00 67.31 83 GLN A CA 1
ATOM 630 C C . GLN A 1 83 ? -3.491 19.198 26.487 1.00 67.31 83 GLN A C 1
ATOM 632 O O . GLN A 1 83 ? -3.507 18.795 27.646 1.00 67.31 83 GLN A O 1
ATOM 637 N N . LYS A 1 84 ? -2.399 19.776 25.970 1.00 60.34 84 LYS A N 1
ATOM 638 C CA . LYS A 1 84 ? -1.161 20.002 26.742 1.00 60.34 84 LYS A CA 1
ATOM 639 C C . LYS A 1 84 ? -1.359 20.934 27.941 1.00 60.34 84 LYS A C 1
ATOM 641 O O . LYS A 1 84 ? -0.602 20.862 28.907 1.00 60.34 84 LYS A O 1
ATOM 646 N N . ARG A 1 85 ? -2.330 21.851 27.860 1.00 59.53 85 ARG A N 1
ATOM 647 C CA . ARG A 1 85 ? -2.598 22.865 28.890 1.00 59.53 85 ARG A CA 1
ATOM 648 C C . ARG A 1 85 ? -3.654 22.431 29.900 1.00 59.53 85 ARG A C 1
ATOM 650 O O . ARG A 1 85 ? -3.724 23.048 30.964 1.00 59.53 85 ARG A O 1
ATOM 657 N N . GLU A 1 86 ? -4.414 21.377 29.612 1.00 70.06 86 GLU A N 1
ATOM 658 C CA . GLU A 1 86 ? -5.372 20.817 30.559 1.00 70.06 86 GLU A CA 1
ATOM 659 C C . GLU A 1 86 ? -4.682 20.391 31.854 1.00 70.06 86 GLU A C 1
ATOM 661 O O . GLU A 1 86 ? -3.644 19.723 31.851 1.00 70.06 86 GLU A O 1
ATOM 666 N N . ALA A 1 87 ? -5.295 20.749 32.983 1.00 65.94 87 ALA A N 1
ATOM 667 C CA . ALA A 1 87 ? -4.811 20.350 34.300 1.00 65.94 87 ALA A CA 1
ATOM 668 C C . ALA A 1 87 ? -4.688 18.821 34.417 1.00 65.94 87 ALA A C 1
ATOM 670 O O . ALA A 1 87 ? -3.731 18.334 35.014 1.00 65.94 87 ALA A O 1
ATOM 671 N N . ALA A 1 88 ? -5.589 18.076 33.766 1.00 71.25 88 ALA A N 1
ATOM 672 C CA . ALA A 1 88 ? -5.562 16.618 33.717 1.00 71.25 88 ALA A CA 1
ATOM 673 C C . ALA A 1 88 ? -4.281 16.063 33.068 1.00 71.25 88 ALA A C 1
ATOM 675 O O . ALA A 1 88 ? -3.749 15.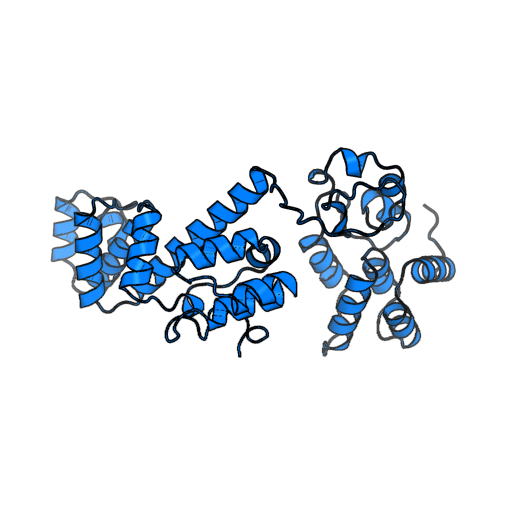061 33.535 1.0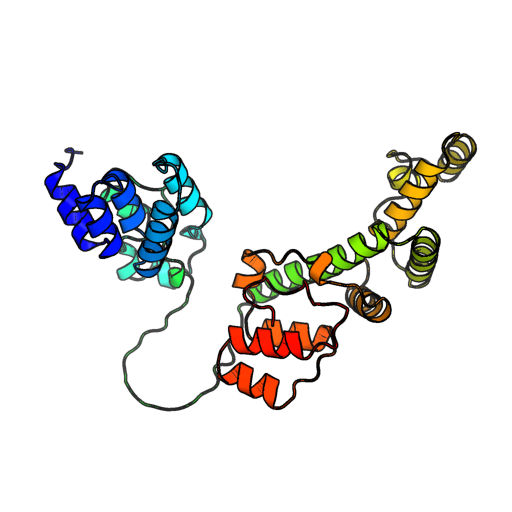0 71.25 88 ALA A O 1
ATOM 676 N N . CYS A 1 89 ? -3.727 16.726 32.043 1.00 80.19 89 CYS A N 1
ATOM 677 C CA . CYS A 1 89 ? -2.498 16.281 31.377 1.00 80.19 89 CYS A CA 1
ATOM 678 C C . CYS A 1 89 ? -1.255 16.434 32.274 1.00 80.19 89 CYS A C 1
ATOM 680 O O . CYS A 1 89 ? -0.313 15.647 32.172 1.00 80.19 89 CYS A O 1
ATOM 682 N N . LYS A 1 90 ? -1.273 17.402 33.203 1.00 79.50 90 LYS A N 1
ATOM 683 C CA . LYS A 1 90 ? -0.174 17.683 34.147 1.00 79.50 90 LYS A CA 1
ATOM 684 C C . LYS A 1 90 ? -0.054 16.668 35.288 1.00 79.50 90 LYS A C 1
ATOM 686 O O . LYS A 1 90 ? 0.951 16.687 35.994 1.00 79.50 90 LYS A O 1
ATOM 691 N N . SER A 1 91 ? -1.042 15.792 35.461 1.00 82.12 91 SER A N 1
ATOM 692 C CA . SER A 1 91 ? -1.036 14.691 36.436 1.00 82.12 91 SER A CA 1
ATOM 693 C C . SER A 1 91 ? -1.380 13.332 35.810 1.00 82.12 91 SER A C 1
ATOM 695 O O . SER A 1 91 ? -1.620 12.359 36.523 1.00 82.12 91 SER A O 1
ATOM 697 N N . CYS A 1 92 ? -1.406 13.245 34.477 1.00 87.25 92 CYS A N 1
ATOM 698 C CA . CYS A 1 92 ? -1.834 12.050 33.759 1.00 87.25 92 CYS A CA 1
ATOM 699 C C . CYS A 1 92 ? -0.768 10.947 33.791 1.00 87.25 92 CYS A C 1
ATOM 701 O O . CYS A 1 92 ? 0.376 11.174 33.398 1.00 87.25 92 CYS A O 1
ATOM 703 N N . ILE A 1 93 ? -1.168 9.723 34.153 1.00 87.94 93 ILE A N 1
ATOM 704 C CA . ILE A 1 93 ? -0.281 8.547 34.154 1.00 87.94 93 ILE A CA 1
ATOM 705 C C . ILE A 1 93 ? 0.137 8.101 32.741 1.00 87.94 93 ILE A C 1
ATOM 707 O O . ILE A 1 93 ? 1.116 7.382 32.580 1.00 87.94 93 ILE A O 1
ATOM 711 N N . HIS A 1 94 ? -0.575 8.551 31.705 1.00 91.00 94 HIS A N 1
ATOM 712 C CA . HIS A 1 94 ? -0.264 8.242 30.307 1.00 91.00 94 HIS A CA 1
ATOM 713 C C . HIS A 1 94 ? 0.810 9.159 29.710 1.00 91.00 94 HIS A C 1
ATOM 715 O O . HIS A 1 94 ? 1.302 8.902 28.615 1.00 91.00 94 HIS A O 1
ATOM 721 N N . ASN A 1 95 ? 1.147 10.255 30.392 1.00 90.12 95 ASN A N 1
ATOM 722 C CA . ASN A 1 95 ? 2.177 11.196 29.971 1.00 90.12 95 ASN A CA 1
ATOM 723 C C . ASN A 1 95 ? 3.539 10.711 30.486 1.00 90.12 95 ASN A C 1
ATOM 725 O O . ASN A 1 95 ? 3.775 10.709 31.696 1.00 90.12 95 ASN A O 1
ATOM 729 N N . SER A 1 96 ? 4.452 10.329 29.589 1.00 90.06 96 SER A N 1
ATOM 730 C CA . SER A 1 96 ? 5.719 9.703 29.985 1.00 90.06 96 SER A CA 1
ATOM 731 C C . SER A 1 96 ? 6.686 10.636 30.717 1.00 90.06 96 SER A C 1
ATOM 733 O O . SER A 1 96 ? 7.543 10.168 31.467 1.00 90.06 96 SER A O 1
ATOM 735 N N . LEU A 1 97 ? 6.511 11.960 30.613 1.00 86.25 97 LEU A N 1
ATOM 736 C CA . LEU A 1 97 ? 7.254 12.927 31.437 1.00 86.25 97 LEU A CA 1
ATOM 737 C C . LEU A 1 97 ? 6.838 12.889 32.917 1.00 86.25 97 LEU A C 1
ATOM 739 O O . LEU A 1 97 ? 7.552 13.407 33.780 1.00 86.25 97 LEU A O 1
ATOM 743 N N . LEU A 1 98 ? 5.669 12.315 33.208 1.00 86.75 98 LEU A N 1
ATOM 744 C CA . LEU A 1 98 ? 5.120 12.176 34.553 1.00 86.75 98 LEU A CA 1
ATOM 745 C C . LEU A 1 98 ? 5.209 10.736 35.040 1.00 86.75 98 LEU A C 1
ATOM 747 O O . LEU A 1 98 ? 5.630 10.512 36.170 1.00 86.75 98 LEU A O 1
ATOM 751 N N . SER A 1 99 ? 4.867 9.760 34.198 1.00 85.12 99 SER A N 1
ATOM 752 C CA . SER A 1 99 ? 4.883 8.350 34.593 1.00 85.12 99 SER A CA 1
ATOM 753 C C . SER A 1 99 ? 6.287 7.830 34.902 1.00 85.12 99 SER A C 1
ATOM 755 O O . SER A 1 99 ? 6.430 7.040 35.828 1.00 85.12 99 SER A O 1
ATOM 757 N N . SER A 1 100 ? 7.330 8.363 34.252 1.00 85.31 100 SER A N 1
ATOM 758 C CA . SER A 1 100 ? 8.741 8.107 34.605 1.00 85.31 100 SER A CA 1
ATOM 759 C C . SER A 1 100 ? 9.124 8.538 36.027 1.00 85.31 100 SER A C 1
ATOM 761 O O . SER A 1 100 ? 10.125 8.075 36.565 1.00 85.31 100 SER A O 1
ATOM 763 N N . LYS A 1 101 ? 8.330 9.412 36.663 1.00 85.25 101 LYS A N 1
ATOM 764 C CA . LYS A 1 101 ? 8.499 9.802 38.073 1.00 85.25 101 LYS A CA 1
ATOM 765 C C . LYS A 1 101 ? 7.712 8.907 39.032 1.00 85.25 101 LYS A C 1
ATOM 767 O O . LYS A 1 101 ? 7.967 8.949 40.230 1.00 85.25 101 LYS A O 1
ATOM 772 N N . VAL A 1 102 ? 6.735 8.158 38.515 1.00 84.94 102 VAL A N 1
ATOM 773 C CA . VAL A 1 102 ? 5.861 7.256 39.282 1.00 84.94 102 VAL A CA 1
ATOM 774 C C . VAL A 1 102 ? 6.417 5.836 39.274 1.00 84.94 102 VAL A C 1
ATOM 776 O O . VAL A 1 102 ? 6.437 5.185 40.314 1.00 84.94 102 VAL A O 1
ATOM 779 N N . PHE A 1 103 ? 6.892 5.369 38.119 1.00 88.69 103 PHE A N 1
ATOM 780 C CA . PHE A 1 103 ? 7.400 4.017 37.935 1.00 88.69 103 PHE A CA 1
ATOM 781 C C . PHE A 1 103 ? 8.892 4.020 37.581 1.00 88.69 103 PHE A C 1
ATOM 783 O O . PHE A 1 103 ? 9.293 4.706 36.637 1.00 88.69 103 PHE A O 1
ATOM 790 N N . PRO A 1 104 ? 9.720 3.224 38.285 1.00 87.56 104 PRO A N 1
ATOM 791 C CA . PRO A 1 104 ? 11.113 2.996 37.911 1.00 87.56 104 PRO A CA 1
ATOM 792 C C . PRO A 1 104 ? 11.261 2.437 36.494 1.00 87.56 104 PRO A C 1
ATOM 794 O O . PRO A 1 104 ? 12.142 2.872 35.753 1.00 87.56 104 PRO A O 1
ATOM 797 N N . ILE A 1 105 ? 10.375 1.520 36.089 1.00 90.25 105 ILE A N 1
ATOM 798 C CA . ILE A 1 105 ? 10.345 0.971 34.733 1.00 90.25 105 ILE A CA 1
ATOM 799 C C . ILE A 1 105 ? 9.366 1.782 33.890 1.00 90.25 105 ILE A C 1
ATOM 801 O O . ILE A 1 105 ? 8.157 1.760 34.107 1.00 90.25 105 ILE A O 1
ATOM 805 N N . HIS A 1 106 ? 9.904 2.507 32.915 1.00 91.00 106 HIS A N 1
ATOM 806 C CA . HIS A 1 106 ? 9.153 3.456 32.104 1.00 91.00 106 HIS A CA 1
ATOM 807 C C . HIS A 1 106 ? 9.576 3.399 30.635 1.00 91.00 106 HIS A C 1
ATOM 809 O O . HIS A 1 106 ? 10.613 2.828 30.289 1.00 91.00 106 HIS A O 1
ATOM 815 N N . ILE A 1 107 ? 8.735 3.982 29.782 1.00 90.94 107 ILE A N 1
ATOM 816 C CA . ILE A 1 107 ? 9.038 4.269 28.376 1.00 90.94 107 ILE A CA 1
ATOM 817 C C . ILE A 1 107 ? 9.790 5.599 28.250 1.00 90.94 107 ILE A C 1
ATOM 819 O O . ILE A 1 107 ? 9.777 6.414 29.177 1.00 90.94 107 ILE A O 1
ATOM 823 N N . ALA A 1 108 ? 10.378 5.851 27.085 1.00 88.25 108 ALA A N 1
ATOM 824 C CA . ALA A 1 108 ? 11.072 7.089 26.770 1.00 88.25 108 ALA A CA 1
ATOM 825 C C . ALA A 1 108 ? 10.232 8.351 27.093 1.00 88.25 108 ALA A C 1
ATOM 827 O O . ALA A 1 108 ? 9.008 8.385 26.881 1.00 88.25 108 ALA A O 1
ATOM 828 N N . PRO A 1 109 ? 10.870 9.419 27.611 1.00 86.88 109 PRO A N 1
ATOM 829 C CA . PRO A 1 109 ? 10.196 10.681 27.894 1.00 86.88 109 PRO A CA 1
ATOM 830 C C . PRO A 1 109 ? 9.690 11.338 26.601 1.00 86.88 109 PRO A C 1
ATOM 832 O O . PRO A 1 109 ? 10.251 11.140 25.528 1.00 86.88 109 PRO A O 1
ATOM 835 N N . GLY A 1 110 ? 8.647 12.166 26.704 1.00 83.88 110 GLY A N 1
ATOM 836 C CA . GLY A 1 110 ? 8.105 12.891 25.548 1.00 83.88 110 GLY A CA 1
ATOM 837 C C . GLY A 1 110 ? 6.956 12.184 24.818 1.00 83.88 110 GLY A C 1
ATOM 838 O O . GLY A 1 110 ? 6.569 12.627 23.740 1.00 83.88 110 GLY A O 1
ATOM 839 N N . LEU A 1 111 ? 6.386 11.124 25.393 1.00 87.94 111 LEU A N 1
ATOM 840 C CA . LEU A 1 111 ? 5.362 10.274 24.782 1.00 87.94 111 LEU A CA 1
ATOM 841 C C . LEU A 1 111 ? 4.043 10.278 25.573 1.00 87.94 111 LEU A C 1
ATOM 843 O O . LEU A 1 111 ? 4.016 10.507 26.784 1.00 87.94 111 LEU A O 1
ATOM 847 N N . CYS A 1 112 ? 2.937 10.007 24.880 1.00 89.69 112 CYS A N 1
ATOM 848 C CA . CYS A 1 112 ? 1.615 9.776 25.445 1.00 89.69 112 CYS A CA 1
ATOM 849 C C . CYS A 1 112 ? 1.076 8.413 25.003 1.00 89.69 112 CYS A C 1
ATOM 851 O O . CYS A 1 112 ? 0.886 8.152 23.816 1.00 89.69 112 CYS A O 1
ATOM 853 N N . THR A 1 113 ? 0.793 7.544 25.965 1.00 89.75 113 THR A N 1
ATOM 854 C CA . THR A 1 113 ? 0.261 6.191 25.719 1.00 89.75 113 THR A CA 1
ATOM 855 C C . THR A 1 113 ? -1.259 6.161 25.535 1.00 89.75 113 THR A C 1
ATOM 857 O O . THR A 1 113 ? -1.816 5.163 25.059 1.00 89.75 113 THR A O 1
ATOM 860 N N . ASN A 1 114 ? -1.945 7.255 25.879 1.00 86.44 114 ASN A N 1
ATOM 861 C CA . ASN A 1 114 ? -3.374 7.395 25.655 1.00 86.44 114 ASN A CA 1
ATOM 862 C C . ASN A 1 114 ? -3.639 7.894 24.232 1.00 86.44 114 ASN A C 1
ATOM 864 O O . ASN A 1 114 ? -3.442 9.070 23.932 1.00 86.44 114 ASN A O 1
ATOM 868 N N . GLY A 1 115 ? -4.124 6.996 23.370 1.00 78.31 115 GLY A N 1
ATOM 869 C CA . GLY A 1 115 ? -4.469 7.339 21.985 1.00 78.31 115 GLY A CA 1
ATOM 870 C C . GLY A 1 115 ? -5.570 8.397 21.904 1.00 78.31 115 GLY A C 1
ATOM 871 O O . GLY A 1 115 ? -5.584 9.214 20.984 1.00 78.31 115 GLY A O 1
ATOM 872 N N . ASP A 1 116 ? -6.423 8.453 22.928 1.00 78.81 116 ASP A N 1
ATOM 873 C CA . ASP A 1 116 ? -7.542 9.383 22.986 1.00 78.81 116 ASP A CA 1
ATOM 874 C C . ASP A 1 116 ? -7.113 10.814 23.308 1.00 78.81 116 ASP A C 1
ATOM 876 O O . ASP A 1 116 ? -7.887 11.739 23.099 1.00 78.81 116 ASP A O 1
ATOM 880 N N . CYS A 1 117 ? -5.882 11.044 23.776 1.00 74.06 117 CYS A N 1
ATOM 881 C CA . CYS A 1 117 ? -5.391 12.402 24.025 1.00 74.06 117 CYS A CA 1
ATOM 882 C C . CYS A 1 117 ? -5.183 13.214 22.738 1.00 74.06 117 CYS A C 1
ATOM 884 O O . CYS A 1 117 ? -5.044 14.433 22.804 1.00 74.06 117 CYS A O 1
ATOM 886 N N . ASN A 1 118 ? -5.185 12.575 21.566 1.00 68.00 118 ASN A N 1
ATOM 887 C CA . ASN A 1 118 ? -5.246 13.292 20.290 1.00 68.00 118 ASN A CA 1
ATOM 888 C C . ASN A 1 118 ? -6.689 13.652 19.880 1.00 68.00 118 ASN A C 1
ATOM 890 O O . ASN A 1 118 ? -6.908 14.346 18.888 1.00 68.00 118 ASN A O 1
ATOM 894 N N . LEU A 1 119 ? -7.690 13.165 20.621 1.00 53.81 119 LEU A N 1
ATOM 895 C CA . LEU A 1 119 ? -9.097 13.455 20.387 1.00 53.81 119 LEU A CA 1
ATOM 896 C C . LEU A 1 119 ? -9.470 14.706 21.181 1.00 53.81 119 LEU A C 1
ATOM 898 O O . LEU A 1 119 ? -9.422 14.726 22.407 1.00 53.81 119 LEU A O 1
ATOM 902 N N . ILE A 1 120 ? -9.876 15.758 20.474 1.00 44.31 120 ILE A N 1
ATOM 903 C CA . ILE A 1 120 ? -10.469 16.947 21.087 1.00 44.31 120 ILE A CA 1
ATOM 904 C C . ILE A 1 120 ? -11.787 16.515 21.746 1.00 44.31 120 ILE A C 1
ATOM 906 O O . ILE A 1 120 ? -12.808 16.394 21.069 1.00 44.31 120 ILE A O 1
ATOM 910 N N . LYS A 1 121 ? -11.791 16.265 23.059 1.00 39.44 121 LYS A N 1
ATOM 911 C CA . LYS A 1 121 ? -13.035 16.194 23.832 1.00 39.44 121 LYS A CA 1
ATOM 912 C C . LYS A 1 121 ? -13.333 17.585 24.377 1.00 39.44 121 LYS A C 1
ATOM 914 O O . LYS A 1 121 ? -12.796 17.998 25.396 1.00 39.44 121 LYS A O 1
ATOM 919 N N . HIS A 1 122 ? -14.219 18.305 23.694 1.00 31.34 122 HIS A N 1
ATOM 920 C CA . HIS A 1 122 ? -14.991 19.353 24.351 1.00 31.34 122 HIS A CA 1
ATOM 921 C C . HIS A 1 122 ? -15.836 18.695 25.447 1.00 31.34 122 HIS A C 1
ATOM 923 O O . HIS A 1 122 ? -16.713 17.889 25.145 1.00 31.34 122 HIS A O 1
ATOM 929 N N . CYS A 1 123 ? -15.575 19.032 26.706 1.00 24.80 123 CYS A N 1
ATOM 930 C CA . CYS A 1 123 ? -16.481 18.748 27.810 1.00 24.80 123 CYS A CA 1
ATOM 931 C C . CYS A 1 123 ? -16.939 20.077 28.399 1.00 24.80 123 CYS A C 1
ATOM 933 O O . CYS A 1 123 ? -16.180 20.698 29.133 1.00 24.80 123 CYS A O 1
ATOM 935 N N . GLU A 1 124 ? -18.190 20.456 28.152 1.00 24.91 124 GLU A N 1
ATOM 936 C CA . GLU A 1 124 ? -18.976 21.161 29.162 1.00 24.91 124 GLU A CA 1
ATOM 937 C C . GLU A 1 124 ? -20.346 20.478 29.278 1.00 24.91 124 GLU A C 1
ATOM 939 O O . GLU A 1 124 ? -21.148 20.457 28.351 1.00 24.91 124 GLU A O 1
ATOM 944 N N . SER A 1 125 ? -20.506 19.811 30.420 1.00 31.50 125 SER A N 1
ATOM 945 C CA . SER A 1 125 ? -21.706 19.555 31.220 1.00 31.50 125 SER A CA 1
ATOM 946 C C . SER A 1 125 ? -23.093 19.749 30.588 1.00 31.50 125 SER A C 1
ATOM 948 O O . SER A 1 125 ? -23.482 20.860 30.247 1.00 31.50 125 SER A O 1
ATOM 950 N N . GLY A 1 126 ? -23.920 18.699 30.655 1.00 24.66 126 GLY A N 1
ATOM 951 C CA . GLY A 1 126 ? -25.382 18.821 30.628 1.00 24.66 126 GLY A CA 1
ATOM 952 C C . GLY A 1 126 ? -26.067 17.764 29.772 1.00 24.66 126 GLY A C 1
ATOM 953 O O . GLY A 1 126 ? -25.887 17.713 28.562 1.00 24.66 126 GLY A O 1
ATOM 954 N N . ALA A 1 127 ? -26.878 16.921 30.409 1.00 34.75 127 ALA A N 1
ATOM 955 C CA . ALA A 1 127 ? -27.830 16.048 29.734 1.00 34.75 127 ALA A CA 1
ATOM 956 C C . ALA A 1 127 ? -28.759 16.853 28.806 1.00 34.75 127 ALA A C 1
ATOM 958 O O . ALA A 1 127 ? -29.202 17.912 29.227 1.00 34.75 127 ALA A O 1
ATOM 959 N N . VAL A 1 128 ? -29.078 16.334 27.611 1.00 26.31 128 VAL A N 1
ATOM 960 C CA . VAL A 1 128 ? -30.423 16.241 26.991 1.00 26.31 128 VAL A CA 1
ATOM 961 C C . VAL A 1 128 ? -30.293 15.462 25.666 1.00 26.31 128 VAL A C 1
ATOM 963 O O . VAL A 1 128 ? -29.376 15.676 24.880 1.00 26.31 128 VAL A O 1
ATOM 966 N N . ASN A 1 129 ? -31.235 14.539 25.451 1.00 34.12 129 ASN A N 1
ATOM 967 C CA . ASN A 1 129 ? -31.512 13.806 24.212 1.00 34.12 129 ASN A CA 1
ATOM 968 C C . ASN A 1 129 ? -31.484 14.668 22.937 1.00 34.12 129 ASN A C 1
ATOM 970 O O . ASN A 1 129 ? -32.014 15.775 22.920 1.00 34.12 129 ASN A O 1
ATOM 974 N N . GLY A 1 130 ? -31.072 14.066 21.819 1.00 25.75 130 GLY A N 1
ATOM 975 C CA . GLY A 1 130 ? -31.547 14.491 20.501 1.00 25.75 130 GLY A CA 1
ATOM 976 C C . GLY A 1 130 ? -30.517 14.370 19.388 1.00 25.75 130 GLY A C 1
ATOM 977 O O . GLY A 1 130 ? -29.565 15.141 19.330 1.00 25.75 130 GLY A O 1
ATOM 978 N N . ASN A 1 131 ? -30.775 13.429 18.477 1.00 37.88 131 ASN A N 1
ATOM 979 C CA . ASN A 1 131 ? -30.212 13.314 17.132 1.00 37.88 131 ASN A CA 1
ATOM 980 C C . ASN A 1 131 ? -29.687 14.636 16.548 1.00 37.88 131 ASN A C 1
ATOM 982 O O . ASN A 1 131 ? -30.476 15.509 16.185 1.00 37.88 131 ASN A O 1
ATOM 986 N N . ARG A 1 132 ? -28.373 14.724 16.321 1.00 26.34 132 ARG A N 1
ATOM 987 C CA . ARG A 1 132 ? -27.792 15.563 15.265 1.00 26.34 132 ARG A CA 1
ATOM 988 C C . ARG A 1 132 ? -26.595 14.848 14.655 1.00 26.34 132 ARG A C 1
ATOM 990 O O . ARG A 1 132 ? -25.612 14.585 15.340 1.00 26.34 132 ARG A O 1
ATOM 997 N N . LYS A 1 133 ? -26.709 14.554 13.355 1.00 36.66 133 LYS A N 1
ATOM 998 C CA . LYS A 1 133 ? -25.608 14.163 12.469 1.00 36.66 133 LYS A CA 1
ATOM 999 C C . LYS A 1 133 ? -24.440 15.126 12.685 1.00 36.66 133 LYS A C 1
ATOM 1001 O O . LYS A 1 133 ? -24.555 16.314 12.395 1.00 36.66 133 LYS A O 1
ATOM 1006 N N . ILE A 1 134 ? -23.341 14.608 13.222 1.00 31.70 134 ILE A N 1
ATOM 1007 C CA . ILE A 1 134 ? -22.076 15.330 13.307 1.00 31.70 134 ILE A CA 1
ATOM 1008 C C . ILE A 1 134 ? -21.368 15.086 11.977 1.00 31.70 134 ILE A C 1
ATOM 1010 O O . ILE A 1 134 ? -20.664 14.092 11.815 1.00 31.70 134 ILE A O 1
ATOM 1014 N N . GLU A 1 135 ? -21.559 15.987 11.016 1.00 33.38 135 GLU A N 1
ATOM 1015 C CA . GLU A 1 135 ? -20.607 16.132 9.917 1.00 33.38 135 GLU A CA 1
ATOM 1016 C C . GLU A 1 135 ? -19.287 16.620 10.526 1.00 33.38 135 GLU A C 1
ATOM 1018 O O . GLU A 1 135 ? -19.100 17.796 10.849 1.00 33.38 135 GLU A O 1
ATOM 1023 N N . LYS A 1 136 ? -18.384 15.670 10.790 1.00 40.66 136 LYS A N 1
ATOM 1024 C CA . LYS A 1 136 ? -17.025 15.946 11.252 1.00 40.66 136 LYS A CA 1
ATOM 1025 C C . LYS A 1 136 ? -16.269 16.619 10.110 1.00 40.66 136 LYS A C 1
ATOM 1027 O O . LYS A 1 136 ? -15.808 15.952 9.193 1.00 40.66 136 LYS A O 1
ATOM 1032 N N . ASN A 1 137 ? -16.100 17.935 10.183 1.00 35.41 137 ASN A N 1
ATOM 1033 C CA . ASN A 1 137 ? -15.095 18.619 9.376 1.00 35.41 137 ASN A CA 1
ATOM 1034 C C . ASN A 1 137 ? -13.705 18.126 9.813 1.00 35.41 137 ASN A C 1
ATOM 1036 O O . ASN A 1 137 ? -13.227 18.471 10.897 1.00 35.41 137 ASN A O 1
ATOM 1040 N N . LEU A 1 138 ? -13.082 17.271 8.994 1.00 45.50 138 LEU A N 1
ATOM 1041 C CA . LEU A 1 138 ? -11.704 16.824 9.189 1.00 45.50 138 LEU A CA 1
ATOM 1042 C C . LEU A 1 138 ? -10.750 18.024 9.142 1.00 45.50 138 LEU A C 1
ATOM 1044 O O . LEU A 1 138 ? -10.920 18.944 8.340 1.00 45.50 138 LEU A O 1
ATOM 1048 N N . SER A 1 139 ? -9.702 17.997 9.972 1.00 49.97 139 SER A N 1
ATOM 1049 C CA . SER A 1 139 ? -8.632 18.986 9.859 1.00 49.97 139 SER A CA 1
ATOM 1050 C C . SER A 1 139 ? -7.950 18.857 8.485 1.00 49.97 139 SER A C 1
ATOM 1052 O O . SER A 1 139 ? -7.704 17.734 8.032 1.00 49.97 139 SER A O 1
ATOM 1054 N N . PRO A 1 140 ? -7.582 19.971 7.825 1.00 53.38 140 PRO A N 1
ATOM 1055 C CA . PRO A 1 140 ? -6.988 19.938 6.484 1.00 53.38 140 PRO A CA 1
ATOM 1056 C C . PRO A 1 140 ? -5.750 19.036 6.376 1.00 53.38 140 PRO A C 1
ATOM 1058 O O . PRO A 1 140 ? -5.537 18.390 5.354 1.00 53.38 140 PRO A O 1
ATOM 1061 N N . ALA A 1 141 ? -4.956 18.946 7.447 1.00 48.59 141 ALA A N 1
ATOM 1062 C CA . ALA A 1 141 ? -3.770 18.095 7.508 1.00 48.59 141 ALA A CA 1
ATOM 1063 C C . ALA A 1 141 ? -4.106 16.592 7.499 1.00 48.59 141 ALA A C 1
ATOM 1065 O O . ALA A 1 141 ? -3.415 15.815 6.842 1.00 48.59 141 ALA A O 1
ATOM 1066 N N . ARG A 1 142 ? -5.180 16.178 8.187 1.00 55.41 142 ARG A N 1
ATOM 1067 C CA . ARG A 1 142 ? -5.617 14.775 8.223 1.00 55.41 142 ARG A CA 1
ATOM 1068 C C . ARG A 1 142 ? -6.252 14.363 6.897 1.00 55.41 142 ARG A C 1
ATOM 1070 O O . ARG A 1 142 ? -5.931 13.294 6.392 1.00 55.41 142 ARG A O 1
ATOM 1077 N N . THR A 1 143 ? -7.066 15.236 6.300 1.00 59.47 143 THR A N 1
ATOM 1078 C CA . THR A 1 143 ? -7.632 15.024 4.957 1.00 59.47 143 THR A CA 1
ATOM 1079 C C . THR A 1 143 ? -6.533 14.890 3.908 1.00 59.47 143 THR A C 1
ATOM 1081 O O . THR A 1 143 ? -6.576 13.976 3.092 1.00 59.47 143 THR A O 1
ATOM 1084 N N . LYS A 1 144 ? -5.504 15.747 3.976 1.00 68.00 144 LYS A N 1
ATOM 1085 C CA . LYS A 1 144 ? -4.347 15.681 3.080 1.00 68.00 144 LYS A CA 1
ATOM 1086 C C . LYS A 1 144 ? -3.542 14.392 3.263 1.00 68.00 144 LYS A C 1
ATOM 1088 O O . LYS A 1 144 ? -3.253 13.724 2.283 1.00 68.00 144 LYS A O 1
ATOM 1093 N N . SER A 1 145 ? -3.240 13.995 4.501 1.00 72.94 145 SER A N 1
ATOM 1094 C CA . SER A 1 145 ? -2.514 12.742 4.769 1.00 72.94 145 SER A CA 1
ATOM 1095 C C . SER A 1 145 ? -3.276 11.502 4.290 1.00 72.94 145 SER A C 1
ATOM 1097 O O . SER A 1 145 ? -2.650 10.569 3.780 1.00 72.94 145 SER A O 1
ATOM 1099 N N . PHE A 1 146 ? -4.603 11.488 4.438 1.00 72.19 146 PHE A N 1
ATOM 1100 C CA . PHE A 1 146 ? -5.454 10.422 3.916 1.00 72.19 146 PHE A CA 1
ATOM 1101 C C . PHE A 1 146 ? -5.444 10.398 2.384 1.00 72.19 146 PHE A C 1
ATOM 1103 O O . PHE A 1 146 ? -5.260 9.339 1.786 1.00 72.19 146 PHE A O 1
ATOM 1110 N N . ASP A 1 147 ? -5.585 11.564 1.749 1.00 77.44 147 ASP A N 1
ATOM 1111 C CA . ASP A 1 147 ? -5.573 11.700 0.292 1.00 77.44 147 ASP A CA 1
ATOM 1112 C C . ASP A 1 147 ? -4.230 11.278 -0.317 1.00 77.44 147 ASP A C 1
ATOM 1114 O O . ASP A 1 147 ? -4.225 10.500 -1.271 1.00 77.44 147 ASP A O 1
ATOM 1118 N N . ASP A 1 148 ? -3.110 11.680 0.287 1.00 79.44 148 ASP A N 1
ATOM 1119 C CA . ASP A 1 148 ? -1.763 11.284 -0.136 1.00 79.44 148 ASP A CA 1
ATOM 1120 C C . ASP A 1 148 ? -1.556 9.763 -0.002 1.00 79.44 148 ASP A C 1
ATOM 1122 O O . ASP A 1 148 ? -0.934 9.123 -0.854 1.00 79.44 148 ASP A O 1
ATOM 1126 N N . THR A 1 149 ? -2.079 9.159 1.071 1.00 7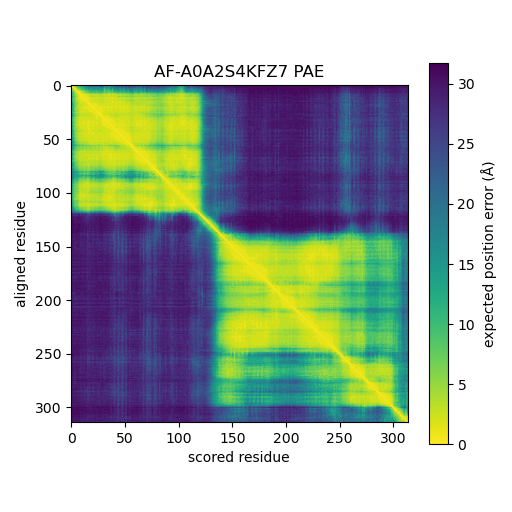4.38 149 THR A N 1
ATOM 1127 C CA . THR A 1 149 ? -1.978 7.709 1.294 1.00 74.38 149 THR A CA 1
ATOM 1128 C C . THR A 1 149 ? -2.845 6.946 0.292 1.00 74.38 149 THR A C 1
ATOM 1130 O O . THR A 1 149 ? -2.363 5.999 -0.329 1.00 74.38 149 THR A O 1
ATOM 1133 N N . ARG A 1 150 ? -4.087 7.396 0.060 1.00 81.56 150 ARG A N 1
ATOM 1134 C CA . ARG A 1 150 ? -5.006 6.824 -0.937 1.00 81.56 150 ARG A CA 1
ATOM 1135 C C . ARG A 1 150 ? -4.437 6.918 -2.353 1.00 81.56 150 ARG A C 1
ATOM 1137 O O . ARG A 1 150 ? -4.498 5.952 -3.104 1.00 81.56 150 ARG A O 1
ATOM 1144 N N . GLU A 1 151 ? -3.861 8.058 -2.722 1.00 85.75 151 GLU A N 1
ATOM 1145 C CA . GLU A 1 151 ? -3.244 8.237 -4.037 1.00 85.75 151 GLU A CA 1
ATOM 1146 C C . GLU A 1 151 ? -2.093 7.251 -4.260 1.00 85.75 151 GLU A C 1
ATOM 1148 O O . GLU A 1 151 ? -2.048 6.566 -5.285 1.00 85.75 151 GLU A O 1
ATOM 1153 N N . LYS A 1 152 ? -1.192 7.125 -3.278 1.00 83.69 152 LYS A N 1
ATOM 1154 C CA . LYS A 1 152 ? -0.102 6.142 -3.334 1.00 83.69 152 LYS A CA 1
ATOM 1155 C C . LYS A 1 152 ? -0.633 4.726 -3.493 1.00 83.69 152 LYS A C 1
ATOM 1157 O O . LYS A 1 152 ? -0.048 3.944 -4.235 1.00 83.69 152 LYS A O 1
ATOM 1162 N N . LEU A 1 153 ? -1.734 4.399 -2.825 1.00 80.19 153 LEU A N 1
ATOM 1163 C CA . LEU A 1 153 ? -2.368 3.093 -2.939 1.00 80.19 153 LEU A CA 1
ATOM 1164 C C . LEU A 1 153 ? -2.878 2.826 -4.360 1.00 80.19 153 LEU A C 1
ATOM 1166 O O . LEU A 1 153 ? -2.551 1.780 -4.916 1.00 80.19 153 LEU A O 1
ATOM 1170 N N . TRP A 1 154 ? -3.588 3.773 -4.982 1.00 85.25 154 TRP A N 1
ATOM 1171 C CA . TRP A 1 154 ? -4.049 3.631 -6.370 1.00 85.25 154 TRP A CA 1
ATOM 1172 C C . TRP A 1 154 ? -2.896 3.433 -7.348 1.00 85.25 154 TRP A C 1
ATOM 1174 O O . TRP A 1 154 ? -2.913 2.503 -8.157 1.00 85.25 154 TRP A O 1
ATOM 1184 N N . ARG A 1 155 ? -1.852 4.253 -7.221 1.00 90.12 155 ARG A N 1
ATOM 1185 C CA . ARG A 1 155 ? -0.653 4.130 -8.054 1.00 90.12 155 ARG A CA 1
ATOM 1186 C C . ARG A 1 155 ? 0.031 2.784 -7.845 1.00 90.12 155 ARG A C 1
ATOM 1188 O O . ARG A 1 155 ? 0.345 2.110 -8.816 1.00 90.12 155 ARG A O 1
ATOM 1195 N N . ASN A 1 156 ? 0.224 2.354 -6.600 1.00 85.38 156 ASN A N 1
ATOM 1196 C CA . ASN A 1 156 ? 0.882 1.083 -6.295 1.00 85.38 156 ASN A CA 1
ATOM 1197 C C . ASN A 1 156 ? 0.074 -0.129 -6.7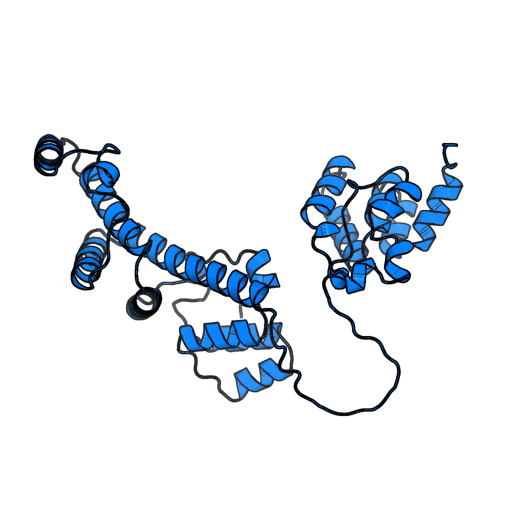73 1.00 85.38 156 ASN A C 1
ATOM 1199 O O . ASN A 1 156 ? 0.668 -1.085 -7.270 1.00 85.38 156 ASN A O 1
ATOM 1203 N N . GLY A 1 157 ? -1.256 -0.074 -6.664 1.00 83.62 157 GLY A N 1
ATOM 1204 C CA . GLY A 1 157 ? -2.149 -1.100 -7.193 1.00 83.62 157 GLY A CA 1
ATOM 1205 C C . GLY A 1 157 ? -1.966 -1.279 -8.698 1.00 83.62 157 GLY A C 1
ATOM 1206 O O . GLY A 1 157 ? -1.677 -2.382 -9.161 1.00 83.62 157 GLY A O 1
ATOM 1207 N N . LEU A 1 158 ? -2.038 -0.176 -9.450 1.00 89.81 158 LEU A N 1
ATOM 1208 C CA . LEU A 1 158 ? -1.858 -0.202 -10.900 1.00 89.81 158 LEU A CA 1
ATOM 1209 C C . LEU A 1 158 ? -0.438 -0.626 -11.292 1.00 89.81 158 LEU A C 1
ATOM 1211 O O . LEU A 1 158 ? -0.276 -1.455 -12.178 1.00 89.81 158 LEU A O 1
ATOM 1215 N N . LYS A 1 159 ? 0.593 -0.111 -10.614 1.00 91.56 159 LYS A N 1
ATOM 1216 C CA . LYS A 1 159 ? 1.995 -0.479 -10.865 1.00 91.56 159 LYS A CA 1
ATOM 1217 C C . LYS A 1 159 ? 2.237 -1.977 -10.748 1.00 91.56 159 LYS A C 1
ATOM 1219 O O . LYS A 1 159 ? 2.858 -2.559 -11.629 1.00 91.56 159 LYS A O 1
ATOM 1224 N N . ARG A 1 160 ? 1.751 -2.601 -9.672 1.00 87.19 160 ARG A N 1
ATOM 1225 C CA . ARG A 1 160 ? 1.917 -4.045 -9.466 1.00 87.19 160 ARG A CA 1
ATOM 1226 C C . ARG A 1 160 ? 1.179 -4.847 -10.530 1.00 87.19 160 ARG A C 1
ATOM 1228 O O . ARG A 1 160 ? 1.757 -5.775 -11.081 1.00 87.19 160 ARG A O 1
ATOM 1235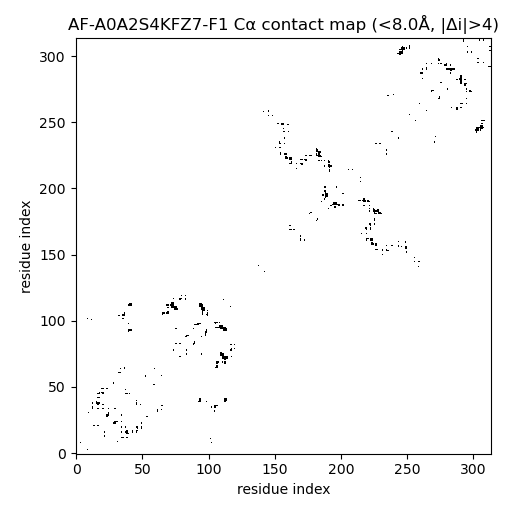 N N . PHE A 1 161 ? -0.043 -4.442 -10.872 1.00 88.12 161 PHE A N 1
ATOM 1236 C CA . PHE A 1 161 ? -0.791 -5.075 -11.954 1.00 88.12 161 PHE A CA 1
ATOM 1237 C C . PHE A 1 161 ? -0.062 -4.962 -13.300 1.00 88.12 161 PHE A C 1
ATOM 1239 O O . PHE A 1 161 ? 0.107 -5.958 -13.990 1.00 88.12 161 PHE A O 1
ATOM 1246 N N . VAL A 1 162 ? 0.418 -3.768 -13.661 1.00 91.62 162 VAL A N 1
ATOM 1247 C CA . VAL A 1 162 ? 1.156 -3.526 -14.912 1.00 91.62 162 VAL A CA 1
ATOM 1248 C C . VAL A 1 162 ? 2.447 -4.342 -14.963 1.00 91.62 162 VAL A C 1
ATOM 1250 O O . VAL A 1 162 ? 2.783 -4.865 -16.024 1.00 91.62 162 VAL A O 1
ATOM 1253 N N . LEU A 1 163 ? 3.153 -4.473 -13.838 1.00 89.88 163 LEU A N 1
ATOM 1254 C CA . LEU A 1 163 ? 4.374 -5.272 -13.741 1.00 89.88 163 LEU A CA 1
ATOM 1255 C C . LEU A 1 163 ? 4.103 -6.771 -13.940 1.00 89.88 163 LEU A C 1
ATOM 1257 O O . LEU A 1 163 ? 4.860 -7.444 -14.633 1.00 89.88 163 LEU A O 1
ATOM 1261 N N . GLU A 1 164 ? 3.027 -7.286 -13.342 1.00 88.19 164 GLU A N 1
ATOM 1262 C CA . GLU A 1 164 ? 2.642 -8.702 -13.412 1.00 88.19 164 GLU A CA 1
ATOM 1263 C C . GLU A 1 164 ? 1.865 -9.067 -14.686 1.00 88.19 164 GLU A C 1
ATOM 1265 O O . GLU A 1 164 ? 1.719 -10.251 -14.996 1.00 88.19 164 GLU A O 1
ATOM 1270 N N . ALA A 1 165 ? 1.362 -8.073 -15.424 1.00 87.69 165 ALA A N 1
ATOM 1271 C CA . ALA A 1 165 ? 0.654 -8.281 -16.677 1.00 87.69 165 ALA A CA 1
ATOM 1272 C C . ALA A 1 165 ? 1.534 -9.022 -17.691 1.00 87.69 165 ALA A C 1
ATOM 1274 O O . ALA A 1 165 ? 2.754 -8.823 -17.769 1.00 87.69 165 ALA A O 1
ATOM 1275 N N . ASP A 1 166 ? 0.900 -9.852 -18.521 1.00 91.50 166 ASP A N 1
ATOM 1276 C CA . ASP A 1 166 ? 1.606 -10.506 -19.610 1.00 91.50 166 ASP A CA 1
ATOM 1277 C C . ASP A 1 166 ? 2.237 -9.465 -20.548 1.00 91.50 166 ASP A C 1
ATOM 1279 O O . ASP A 1 166 ? 1.804 -8.315 -20.659 1.00 91.50 166 ASP A O 1
ATOM 1283 N N . ARG A 1 167 ? 3.286 -9.883 -21.256 1.00 89.44 167 ARG A N 1
ATOM 1284 C CA . ARG A 1 167 ? 4.092 -8.990 -22.097 1.00 89.44 167 ARG A CA 1
ATOM 1285 C C . ARG A 1 167 ? 3.260 -8.276 -23.165 1.00 89.44 167 ARG A C 1
ATOM 1287 O O . ARG A 1 167 ? 3.616 -7.168 -23.555 1.00 89.44 167 ARG A O 1
ATOM 1294 N N . GLY A 1 168 ? 2.200 -8.906 -23.670 1.00 91.88 168 GLY A N 1
ATOM 1295 C CA . GLY A 1 168 ? 1.307 -8.310 -24.656 1.00 91.88 168 GLY A CA 1
ATOM 1296 C C . GLY A 1 168 ? 0.496 -7.179 -24.038 1.00 91.88 168 GLY A C 1
ATOM 1297 O O . GLY A 1 168 ? 0.592 -6.040 -24.500 1.00 91.88 168 GLY A O 1
ATOM 1298 N N . LEU A 1 169 ? -0.233 -7.474 -22.960 1.00 91.00 169 LEU A N 1
ATOM 1299 C CA . LEU A 1 169 ? -1.040 -6.484 -22.248 1.00 91.00 169 LEU A CA 1
ATOM 1300 C C . LEU A 1 169 ? -0.188 -5.327 -21.713 1.00 91.00 169 LEU A C 1
ATOM 1302 O O . LEU A 1 169 ? -0.537 -4.168 -21.925 1.00 91.00 169 LEU A O 1
ATOM 1306 N N . ASN A 1 170 ? 0.963 -5.614 -21.102 1.00 94.56 170 ASN A N 1
ATOM 1307 C CA . ASN A 1 170 ? 1.881 -4.593 -20.596 1.00 94.56 170 ASN A CA 1
ATOM 1308 C C . ASN A 1 170 ? 2.296 -3.589 -21.690 1.00 94.56 170 ASN A C 1
ATOM 1310 O O . ASN A 1 170 ? 2.257 -2.379 -21.469 1.00 94.56 170 ASN A O 1
ATOM 1314 N N . ARG A 1 171 ? 2.621 -4.070 -22.898 1.00 94.38 171 ARG A N 1
ATOM 1315 C CA . ARG A 1 171 ? 3.003 -3.211 -24.033 1.00 94.38 171 ARG A CA 1
ATOM 1316 C C . ARG A 1 171 ? 1.837 -2.384 -24.560 1.00 94.38 171 ARG A C 1
ATOM 1318 O O . ARG A 1 171 ? 2.032 -1.226 -24.920 1.00 94.38 171 ARG A O 1
ATOM 1325 N N . VAL A 1 172 ? 0.635 -2.955 -24.608 1.00 95.31 172 VAL A N 1
ATOM 1326 C CA . VAL A 1 172 ? -0.571 -2.202 -24.983 1.00 95.31 172 VAL A CA 1
ATOM 1327 C C . VAL A 1 172 ? -0.815 -1.083 -23.973 1.00 95.31 172 VAL A C 1
ATOM 1329 O O . VAL A 1 172 ? -0.994 0.064 -24.373 1.00 95.31 172 VAL A O 1
ATOM 1332 N N . LEU A 1 173 ? -0.726 -1.384 -22.675 1.00 94.75 173 LEU A N 1
ATOM 1333 C CA . LEU A 1 173 ? -0.865 -0.393 -21.610 1.00 94.75 173 LEU A CA 1
ATOM 1334 C C . LEU A 1 173 ? 0.197 0.701 -21.707 1.00 94.75 173 LEU A C 1
ATOM 1336 O O . LEU A 1 173 ? -0.151 1.877 -21.638 1.00 94.75 173 LEU A O 1
ATOM 1340 N N . LEU A 1 174 ? 1.463 0.337 -21.931 1.00 94.88 174 LEU A N 1
ATOM 1341 C CA . LEU A 1 174 ? 2.558 1.281 -22.166 1.00 94.88 174 LEU A CA 1
ATOM 1342 C C . LEU A 1 174 ? 2.202 2.287 -23.270 1.00 94.88 174 LEU A C 1
ATOM 1344 O O . LEU A 1 174 ? 2.306 3.496 -23.068 1.00 94.88 174 LEU A O 1
ATOM 1348 N N . LEU A 1 175 ? 1.742 1.795 -24.424 1.00 94.81 175 LEU A N 1
ATOM 1349 C CA . LEU A 1 175 ? 1.370 2.638 -25.560 1.00 94.81 175 LEU A CA 1
ATOM 1350 C C . LEU A 1 175 ? 0.139 3.502 -25.267 1.00 94.81 175 LEU A C 1
ATOM 1352 O O . LEU A 1 175 ? 0.140 4.682 -25.614 1.00 94.81 175 LEU A O 1
ATOM 1356 N N . CYS A 1 176 ? -0.885 2.955 -24.607 1.00 94.62 176 CYS A N 1
ATOM 1357 C CA . CYS A 1 176 ? -2.067 3.712 -24.194 1.00 94.62 176 CYS A CA 1
ATOM 1358 C C . CYS A 1 176 ? -1.706 4.848 -23.227 1.00 94.62 176 CYS A C 1
ATOM 1360 O O . CYS A 1 176 ? -2.164 5.972 -23.415 1.00 94.62 176 CYS A O 1
ATOM 1362 N N . MET A 1 177 ? -0.858 4.578 -22.232 1.00 95.12 177 MET A N 1
ATOM 1363 C CA . MET A 1 177 ? -0.400 5.575 -21.260 1.00 95.12 177 MET A CA 1
ATOM 1364 C C . MET A 1 177 ? 0.419 6.682 -21.941 1.00 95.12 177 MET A C 1
ATOM 1366 O O . MET A 1 177 ? 0.153 7.866 -21.734 1.00 95.12 177 MET A O 1
ATOM 1370 N N . LEU A 1 178 ? 1.359 6.322 -22.823 1.00 93.31 178 LEU A N 1
ATOM 1371 C CA . LEU A 1 178 ? 2.134 7.295 -23.603 1.00 93.31 178 LEU A CA 1
ATOM 1372 C C . LEU A 1 178 ? 1.244 8.143 -24.523 1.00 93.31 178 LEU A C 1
ATOM 1374 O O . LEU A 1 178 ? 1.400 9.362 -24.574 1.00 93.31 178 LEU A O 1
ATOM 1378 N N . ALA A 1 179 ? 0.285 7.525 -25.219 1.00 93.38 179 ALA A N 1
ATOM 1379 C CA . ALA A 1 179 ? -0.682 8.232 -26.061 1.00 93.38 179 ALA A CA 1
ATOM 1380 C C . ALA A 1 179 ? -1.599 9.157 -25.243 1.00 93.38 179 ALA A C 1
ATOM 1382 O O . ALA A 1 179 ? -1.976 10.228 -25.715 1.00 93.38 179 ALA A O 1
ATOM 1383 N N . GLY A 1 180 ? -1.902 8.778 -23.998 1.00 90.25 180 GLY A N 1
ATOM 1384 C CA . GLY A 1 180 ? -2.584 9.611 -23.006 1.00 90.25 180 GLY A CA 1
ATOM 1385 C C . GLY A 1 180 ? -1.724 10.745 -22.433 1.00 90.25 180 GLY A C 1
ATOM 1386 O O . GLY A 1 180 ? -2.204 11.507 -21.596 1.00 90.25 180 GLY A O 1
ATOM 1387 N N . GLY A 1 181 ? -0.465 10.877 -22.864 1.00 92.81 181 GLY A N 1
ATOM 1388 C CA . GLY A 1 181 ? 0.447 11.943 -22.450 1.00 92.81 181 GLY A CA 1
ATOM 1389 C C . GLY A 1 181 ? 1.169 11.687 -21.126 1.00 92.81 181 GLY A C 1
ATOM 1390 O O . GLY A 1 181 ? 1.683 12.635 -20.527 1.00 92.81 181 GLY A O 1
ATOM 1391 N N . TRP A 1 182 ? 1.207 10.438 -20.649 1.00 94.25 182 TRP A N 1
ATOM 1392 C CA . TRP A 1 182 ? 1.911 10.086 -19.416 1.00 94.25 182 TRP A CA 1
ATOM 1393 C C . TRP A 1 182 ? 3.420 10.191 -19.634 1.00 94.25 182 TRP A C 1
ATOM 1395 O O . TRP A 1 182 ? 3.928 9.935 -20.729 1.00 94.25 182 TRP A O 1
ATOM 1405 N N . LYS A 1 183 ? 4.142 10.586 -18.585 1.00 90.31 183 LYS A N 1
ATOM 1406 C CA . LYS A 1 183 ? 5.585 10.835 -18.643 1.00 90.31 183 LYS A CA 1
ATOM 1407 C C . LYS A 1 183 ? 6.326 9.832 -17.781 1.00 90.31 183 LYS A C 1
ATOM 1409 O O . LYS A 1 183 ? 5.868 9.483 -16.698 1.00 90.31 183 LYS A O 1
ATOM 1414 N N . THR A 1 184 ? 7.459 9.360 -18.288 1.00 86.75 184 THR A N 1
ATOM 1415 C CA . THR A 1 184 ? 8.342 8.475 -17.534 1.00 86.75 184 THR A CA 1
ATOM 1416 C C . THR A 1 184 ? 9.178 9.318 -16.573 1.00 86.75 184 THR A C 1
ATOM 1418 O O . THR A 1 184 ? 9.623 10.413 -16.921 1.00 86.75 184 THR A O 1
ATOM 1421 N N . THR A 1 185 ? 9.409 8.805 -15.369 1.00 83.50 185 THR A N 1
ATOM 1422 C CA . THR A 1 185 ? 10.345 9.390 -14.393 1.00 83.50 185 THR A CA 1
ATOM 1423 C C . THR A 1 185 ? 11.804 9.071 -14.729 1.00 83.50 185 THR A C 1
ATOM 1425 O O . THR A 1 185 ? 12.696 9.869 -14.444 1.00 83.50 185 THR A O 1
ATOM 1428 N N . SER A 1 186 ? 12.029 7.943 -15.405 1.00 82.88 186 SER A N 1
ATOM 1429 C CA . SER A 1 186 ? 13.331 7.482 -15.892 1.00 82.88 186 SER A CA 1
ATOM 1430 C C . SER A 1 186 ? 13.328 7.292 -17.405 1.00 82.88 186 SER A C 1
ATOM 1432 O O . SER A 1 186 ? 12.309 6.928 -17.996 1.00 82.88 186 SER A O 1
ATOM 1434 N N . ASP A 1 187 ? 14.472 7.524 -18.049 1.00 85.19 187 ASP A N 1
ATOM 1435 C CA . ASP A 1 187 ? 14.645 7.218 -19.471 1.00 85.19 187 ASP A CA 1
ATOM 1436 C C . ASP A 1 187 ? 14.875 5.709 -19.705 1.00 85.19 187 ASP A C 1
ATOM 1438 O O . ASP A 1 187 ? 14.984 4.911 -18.766 1.00 85.19 187 ASP A O 1
ATOM 1442 N N . PHE A 1 188 ? 14.910 5.297 -20.977 1.00 87.12 188 PHE A N 1
ATOM 1443 C CA . PHE A 1 188 ? 15.109 3.893 -21.350 1.00 87.12 188 PHE A CA 1
ATOM 1444 C C . PHE A 1 188 ? 16.440 3.338 -20.824 1.00 87.12 188 PHE A C 1
ATOM 1446 O O . PHE A 1 188 ? 16.490 2.204 -20.361 1.00 87.12 188 PHE A O 1
ATOM 1453 N N . GLY A 1 189 ? 17.517 4.127 -20.860 1.00 85.44 189 GLY A N 1
ATOM 1454 C CA . GLY A 1 189 ? 18.826 3.682 -20.392 1.00 85.44 189 GLY A CA 1
ATOM 1455 C C . GLY A 1 189 ? 18.839 3.418 -18.890 1.00 85.44 189 GLY A C 1
ATOM 1456 O O . GLY A 1 189 ? 19.325 2.385 -18.436 1.00 85.44 189 GLY A O 1
ATOM 1457 N N . GLU A 1 190 ? 18.242 4.320 -18.120 1.00 87.50 190 GLU A N 1
ATOM 1458 C CA . GLU A 1 190 ? 18.138 4.190 -16.670 1.00 87.50 190 GLU A CA 1
ATOM 1459 C C . GLU A 1 190 ? 17.210 3.039 -16.263 1.00 87.50 190 GLU A C 1
ATOM 1461 O O . GLU A 1 190 ? 17.525 2.296 -15.337 1.00 87.50 190 GLU A O 1
ATOM 1466 N N . SER A 1 191 ? 16.111 2.828 -16.991 1.00 85.06 191 SER A N 1
ATOM 1467 C CA . SER A 1 191 ? 15.166 1.747 -16.687 1.00 85.06 191 SER A CA 1
ATOM 1468 C C . SER A 1 191 ? 15.732 0.370 -17.060 1.00 85.06 191 SER A C 1
ATOM 1470 O O . SER A 1 191 ? 15.686 -0.553 -16.251 1.00 85.06 191 SER A O 1
ATOM 1472 N N . VAL A 1 192 ? 16.324 0.235 -18.252 1.00 87.94 192 VAL A N 1
ATOM 1473 C CA . VAL A 1 192 ? 16.762 -1.063 -18.798 1.00 87.94 192 VAL A CA 1
ATOM 1474 C C . VAL A 1 192 ? 18.211 -1.399 -18.437 1.00 87.94 192 VAL A C 1
ATOM 1476 O O . VAL A 1 192 ? 18.508 -2.527 -18.060 1.00 87.94 192 VAL A O 1
ATOM 1479 N N . PHE A 1 193 ? 19.123 -0.430 -18.520 1.00 88.25 193 PHE A N 1
ATOM 1480 C CA . PHE A 1 193 ? 20.565 -0.644 -18.322 1.00 88.25 193 PHE A CA 1
ATOM 1481 C C . PHE A 1 193 ? 21.095 -0.077 -17.003 1.00 88.25 193 PHE A C 1
ATOM 1483 O O . PHE A 1 193 ? 22.288 -0.188 -16.722 1.00 88.25 193 PHE A O 1
ATOM 1490 N N . LYS A 1 194 ? 20.223 0.544 -16.198 1.00 87.19 194 LYS A N 1
ATOM 1491 C CA . LYS A 1 194 ? 20.562 1.183 -14.917 1.00 87.19 194 LYS A CA 1
ATOM 1492 C C . LYS A 1 194 ? 21.640 2.270 -15.051 1.00 87.19 194 LYS A C 1
ATOM 1494 O O . LYS A 1 194 ? 22.371 2.550 -14.103 1.00 87.19 194 LYS A O 1
ATOM 1499 N N . CYS A 1 195 ? 21.739 2.907 -16.223 1.00 88.12 195 CYS A N 1
ATOM 1500 C CA . CYS A 1 195 ? 22.662 4.011 -16.476 1.00 88.12 195 CYS A CA 1
ATOM 1501 C C . CYS A 1 195 ? 22.085 5.032 -17.468 1.00 88.12 195 CYS A C 1
ATOM 1503 O O . CYS A 1 195 ? 21.411 4.677 -18.433 1.00 88.12 195 CYS A O 1
ATOM 1505 N N . LYS A 1 196 ? 22.370 6.324 -17.260 1.00 91.38 196 LYS A N 1
ATOM 1506 C CA . LYS A 1 196 ? 21.948 7.374 -18.196 1.00 91.38 196 LYS A CA 1
ATOM 1507 C C . LYS A 1 196 ? 22.812 7.360 -19.446 1.00 91.38 196 LYS A C 1
ATOM 1509 O O . LYS A 1 196 ? 24.023 7.566 -19.379 1.00 91.38 196 LYS A O 1
ATOM 1514 N N . VAL A 1 197 ? 22.169 7.171 -20.590 1.00 91.19 197 VAL A N 1
ATOM 1515 C CA . VAL A 1 197 ? 22.807 7.127 -21.908 1.00 91.19 197 VAL A CA 1
ATOM 1516 C C . VAL A 1 197 ? 21.958 7.874 -22.932 1.00 91.19 197 VAL A C 1
ATOM 1518 O O . VAL A 1 197 ? 20.754 8.045 -22.760 1.00 91.19 197 VAL A O 1
ATOM 1521 N N . SER A 1 198 ? 22.579 8.334 -24.020 1.00 92.81 198 SER A N 1
ATOM 1522 C CA . SER A 1 198 ? 21.829 8.935 -25.126 1.00 92.81 198 SER A CA 1
ATOM 1523 C C . SER A 1 198 ? 20.949 7.885 -25.825 1.00 92.81 198 SER A C 1
ATOM 1525 O O . SER A 1 198 ? 21.295 6.701 -25.810 1.00 92.81 198 SER A O 1
ATOM 1527 N N . PRO A 1 199 ? 19.863 8.281 -26.516 1.00 91.25 199 PRO A N 1
ATOM 1528 C CA . PRO A 1 199 ? 19.012 7.335 -27.244 1.00 91.25 199 PRO A CA 1
ATOM 1529 C C . PRO A 1 199 ? 19.772 6.487 -28.272 1.00 91.25 199 PRO A C 1
ATOM 1531 O O . PRO A 1 199 ? 19.524 5.291 -28.396 1.00 91.25 199 PRO A O 1
ATOM 1534 N N . ALA A 1 200 ? 20.746 7.084 -28.970 1.00 94.88 200 ALA A N 1
ATOM 1535 C CA . ALA A 1 200 ? 21.601 6.358 -29.908 1.00 94.88 200 ALA A CA 1
ATOM 1536 C C . ALA A 1 200 ? 22.431 5.283 -29.192 1.00 94.88 200 ALA A C 1
ATOM 1538 O O . ALA A 1 200 ? 22.492 4.143 -29.648 1.00 94.88 200 ALA A O 1
ATOM 1539 N N . LYS A 1 201 ? 23.010 5.616 -28.030 1.00 93.19 201 LYS A N 1
ATOM 1540 C CA . LYS A 1 201 ? 23.809 4.661 -27.262 1.00 93.19 201 LYS A CA 1
ATOM 1541 C C . LYS A 1 201 ? 22.955 3.559 -26.636 1.00 93.19 201 LYS A C 1
ATOM 1543 O O . LYS A 1 201 ? 23.366 2.404 -26.630 1.00 93.19 201 LYS A O 1
ATOM 1548 N N . ALA A 1 202 ? 21.758 3.900 -26.166 1.00 91.25 202 ALA A N 1
ATOM 1549 C CA . ALA A 1 202 ? 20.784 2.933 -25.681 1.00 91.25 202 ALA A CA 1
ATOM 1550 C C . ALA A 1 202 ? 20.386 1.926 -26.773 1.00 91.25 202 ALA A C 1
ATOM 1552 O O . ALA A 1 202 ? 20.307 0.732 -26.496 1.00 91.25 202 ALA A O 1
ATOM 1553 N N . LEU A 1 203 ? 20.189 2.388 -28.014 1.00 93.12 203 LEU A N 1
ATOM 1554 C CA . LEU A 1 203 ? 19.894 1.520 -29.156 1.00 93.12 203 LEU A CA 1
ATOM 1555 C C . LEU A 1 203 ? 21.067 0.591 -29.492 1.00 93.12 203 LEU A C 1
ATOM 1557 O O . LEU A 1 203 ? 20.852 -0.594 -29.727 1.00 93.12 203 LEU A O 1
ATOM 1561 N N . GLU A 1 204 ? 22.303 1.098 -29.487 1.00 94.75 204 GLU A N 1
ATOM 1562 C CA . GLU A 1 204 ? 23.497 0.256 -29.656 1.00 94.75 204 GLU A CA 1
ATOM 1563 C C . GLU A 1 204 ? 23.566 -0.843 -28.591 1.00 94.75 204 GLU A C 1
ATOM 1565 O O . GLU A 1 204 ? 23.780 -2.006 -28.922 1.00 94.75 204 GLU A O 1
ATOM 1570 N N . MET A 1 205 ? 23.354 -0.480 -27.322 1.00 93.06 205 MET A N 1
ATOM 1571 C CA . MET A 1 205 ? 23.352 -1.429 -26.206 1.00 93.06 205 MET A CA 1
ATOM 1572 C C . MET A 1 205 ? 22.232 -2.459 -26.353 1.00 93.06 205 MET A C 1
ATOM 1574 O O . MET A 1 205 ? 22.479 -3.645 -26.175 1.00 93.06 205 MET A O 1
ATOM 1578 N N . ALA A 1 206 ? 21.029 -2.031 -26.743 1.00 92.06 206 ALA A N 1
ATOM 1579 C CA . ALA A 1 206 ? 19.901 -2.927 -26.974 1.00 92.06 206 ALA A CA 1
ATOM 1580 C C . ALA A 1 206 ? 20.142 -3.896 -28.141 1.00 92.06 206 ALA A C 1
ATOM 1582 O O . ALA A 1 206 ? 19.762 -5.055 -28.054 1.00 92.06 206 ALA A O 1
ATOM 1583 N N . ASN A 1 207 ? 20.798 -3.457 -29.216 1.00 93.25 207 ASN A N 1
ATOM 1584 C CA . ASN A 1 207 ? 21.131 -4.330 -30.345 1.00 93.25 207 ASN A CA 1
ATOM 1585 C C . ASN A 1 207 ? 22.255 -5.325 -30.020 1.00 93.25 207 ASN A C 1
ATOM 1587 O O . ASN A 1 207 ? 22.337 -6.377 -30.648 1.00 93.25 207 ASN A O 1
ATOM 1591 N N . ALA A 1 208 ? 23.125 -4.988 -29.067 1.00 93.06 208 ALA A N 1
ATOM 1592 C CA . ALA A 1 208 ? 24.211 -5.848 -28.604 1.00 93.06 208 ALA A CA 1
ATOM 1593 C C . ALA A 1 208 ? 23.789 -6.815 -27.479 1.00 93.06 208 ALA A C 1
ATOM 1595 O O . ALA A 1 208 ? 24.608 -7.609 -27.022 1.00 93.06 208 ALA A O 1
ATOM 1596 N N . MET A 1 209 ? 22.539 -6.743 -27.013 1.00 90.06 209 MET A N 1
ATOM 1597 C CA . MET A 1 209 ? 22.011 -7.606 -25.958 1.00 90.06 209 MET A CA 1
ATOM 1598 C C . MET A 1 209 ? 21.830 -9.045 -26.448 1.00 90.06 209 MET A C 1
ATOM 1600 O O . MET A 1 209 ? 21.029 -9.309 -27.343 1.00 90.06 209 MET A O 1
ATOM 1604 N N . GLU A 1 210 ? 22.522 -9.984 -25.805 1.00 88.56 210 GLU A N 1
ATOM 1605 C CA . GLU A 1 210 ? 22.374 -11.421 -26.076 1.00 88.56 210 GLU A CA 1
ATOM 1606 C C . GLU A 1 210 ? 21.118 -12.013 -25.418 1.00 88.56 210 GLU A C 1
ATOM 1608 O O . GLU A 1 210 ? 20.504 -12.927 -25.967 1.00 88.56 210 GLU A O 1
ATOM 1613 N N . ASP A 1 211 ? 20.711 -11.473 -24.263 1.00 86.94 211 ASP A N 1
ATOM 1614 C CA . ASP A 1 211 ? 19.538 -11.931 -23.517 1.00 86.94 211 ASP A CA 1
ATOM 1615 C C . ASP A 1 211 ? 18.306 -11.028 -23.749 1.00 86.94 211 ASP A C 1
ATOM 1617 O O . ASP A 1 211 ? 18.198 -9.943 -23.170 1.00 86.94 211 ASP A O 1
ATOM 1621 N N . PRO A 1 212 ? 17.310 -11.455 -24.542 1.00 84.00 212 PRO A N 1
ATOM 1622 C CA . PRO A 1 212 ? 16.101 -10.667 -24.769 1.00 84.00 212 PRO A CA 1
ATOM 1623 C C . PRO A 1 212 ? 15.225 -10.494 -23.511 1.00 84.00 212 PRO A C 1
ATOM 1625 O O . PRO A 1 212 ? 14.296 -9.673 -23.531 1.00 84.00 212 PRO A O 1
ATOM 1628 N N . ALA A 1 213 ? 15.476 -11.236 -22.423 1.00 87.00 213 ALA A N 1
ATOM 1629 C CA . ALA A 1 213 ? 14.735 -11.102 -21.172 1.00 87.00 213 ALA A CA 1
ATOM 1630 C C . ALA A 1 213 ? 14.975 -9.742 -20.505 1.00 87.00 213 ALA A C 1
ATOM 1632 O O . ALA A 1 213 ? 14.003 -9.088 -20.140 1.00 87.00 213 ALA A O 1
ATOM 1633 N N . VAL A 1 214 ? 16.217 -9.251 -20.467 1.00 85.50 214 VAL A N 1
ATOM 1634 C CA . VAL A 1 214 ? 16.556 -7.948 -19.855 1.00 85.50 214 VAL A CA 1
ATOM 1635 C C . VAL A 1 214 ? 15.821 -6.796 -20.543 1.00 85.50 214 VAL A C 1
ATOM 1637 O O . VAL A 1 214 ? 15.265 -5.919 -19.885 1.00 85.50 214 VAL A O 1
ATOM 1640 N N . LEU A 1 215 ? 15.758 -6.811 -21.880 1.00 88.81 215 LEU A N 1
ATOM 1641 C CA . LEU A 1 215 ? 14.999 -5.811 -22.639 1.00 88.81 215 LEU A CA 1
ATOM 1642 C C . LEU A 1 215 ? 13.501 -5.901 -22.338 1.00 88.81 215 LEU A C 1
ATOM 1644 O O . LEU A 1 215 ? 12.807 -4.889 -22.290 1.00 88.81 215 LEU A O 1
ATOM 1648 N N . THR A 1 216 ? 12.997 -7.117 -22.145 1.00 88.38 216 THR A N 1
ATOM 1649 C CA . THR A 1 216 ? 11.586 -7.347 -21.840 1.00 88.38 216 THR A CA 1
ATOM 1650 C C . THR A 1 216 ? 11.222 -6.857 -20.441 1.00 88.38 216 THR A C 1
ATOM 1652 O O . THR A 1 216 ? 10.230 -6.146 -20.304 1.00 88.38 216 THR A O 1
ATOM 1655 N N . GLU A 1 217 ? 12.028 -7.184 -19.433 1.00 87.31 217 GLU A N 1
ATOM 1656 C CA . GLU A 1 217 ? 11.853 -6.727 -18.050 1.00 87.31 217 GLU A CA 1
ATOM 1657 C C . GLU A 1 217 ? 11.971 -5.205 -17.960 1.00 87.31 217 GLU A C 1
ATOM 1659 O O . GLU A 1 217 ? 11.101 -4.542 -17.402 1.00 87.31 217 GLU A O 1
ATOM 1664 N N . GLY A 1 218 ? 12.982 -4.626 -18.612 1.00 87.56 218 GLY A N 1
ATOM 1665 C CA . GLY A 1 218 ? 13.156 -3.181 -18.669 1.00 87.56 218 GLY A CA 1
ATOM 1666 C C . GLY A 1 218 ? 11.970 -2.456 -19.320 1.00 87.56 218 GLY A C 1
ATOM 1667 O O . GLY A 1 218 ? 11.542 -1.411 -18.837 1.00 87.56 218 GLY A O 1
ATOM 1668 N N . LEU A 1 219 ? 11.378 -3.019 -20.380 1.00 87.88 219 LEU A N 1
ATOM 1669 C CA . LEU A 1 219 ? 10.150 -2.479 -20.978 1.00 87.88 219 LEU A CA 1
ATOM 1670 C C . LEU A 1 219 ? 8.943 -2.584 -20.034 1.00 87.88 219 LEU A C 1
ATOM 1672 O O . LEU A 1 219 ? 8.141 -1.649 -19.987 1.00 87.88 219 LEU A O 1
ATOM 1676 N N . GLN A 1 220 ? 8.827 -3.676 -19.268 1.00 90.56 220 GLN A N 1
ATOM 1677 C CA . GLN A 1 220 ? 7.790 -3.800 -18.241 1.00 90.56 220 GLN A CA 1
ATOM 1678 C C . GLN A 1 220 ? 7.961 -2.734 -17.152 1.00 90.56 220 GLN A C 1
ATOM 1680 O O . GLN A 1 220 ? 6.979 -2.093 -16.779 1.00 90.56 220 GLN A O 1
ATOM 1685 N N . GLU A 1 221 ? 9.192 -2.480 -16.701 1.00 90.44 221 GLU A N 1
ATOM 1686 C CA . GLU A 1 221 ? 9.495 -1.428 -15.724 1.00 90.44 221 GLU A CA 1
ATOM 1687 C C . GLU A 1 221 ? 9.184 -0.019 -16.249 1.00 90.44 221 GLU A C 1
ATOM 1689 O O . GLU A 1 221 ? 8.644 0.805 -15.514 1.00 90.44 221 GLU A O 1
ATOM 1694 N N . ILE A 1 222 ? 9.441 0.269 -17.528 1.00 92.38 222 ILE A N 1
ATOM 1695 C CA . ILE A 1 222 ? 9.086 1.572 -18.118 1.00 92.38 222 ILE A CA 1
ATOM 1696 C C . ILE A 1 222 ? 7.572 1.810 -18.041 1.00 92.38 222 ILE A C 1
ATOM 1698 O O . ILE A 1 222 ? 7.140 2.916 -17.709 1.00 92.38 222 ILE A O 1
ATOM 1702 N N . ALA A 1 223 ? 6.760 0.781 -18.301 1.00 92.75 223 ALA A N 1
ATOM 1703 C CA . ALA A 1 223 ? 5.308 0.883 -18.171 1.00 92.75 223 ALA A CA 1
ATOM 1704 C C . ALA A 1 223 ? 4.886 1.197 -16.723 1.00 92.75 223 ALA A C 1
ATOM 1706 O O . ALA A 1 223 ? 3.981 1.999 -16.502 1.00 92.75 223 ALA A O 1
ATOM 1707 N N . VAL A 1 224 ? 5.573 0.623 -15.733 1.00 92.31 224 VAL A N 1
ATOM 1708 C CA . VAL A 1 224 ? 5.360 0.909 -14.304 1.00 92.31 224 VAL A CA 1
ATOM 1709 C C . VAL A 1 224 ? 5.740 2.353 -13.956 1.00 92.31 224 VAL A C 1
ATOM 1711 O O . VAL A 1 224 ? 4.996 3.026 -13.240 1.00 92.31 224 VAL A O 1
ATOM 1714 N N . ASN A 1 225 ? 6.856 2.853 -14.490 1.00 92.25 225 ASN A N 1
ATOM 1715 C CA . ASN A 1 225 ? 7.356 4.206 -14.224 1.00 92.25 225 ASN A CA 1
ATOM 1716 C C . ASN A 1 225 ? 6.409 5.299 -14.739 1.00 92.25 225 ASN A C 1
ATOM 1718 O O . ASN A 1 225 ? 6.314 6.366 -14.139 1.00 92.25 225 ASN A O 1
ATOM 1722 N N . LEU A 1 226 ? 5.646 5.036 -15.805 1.00 93.69 226 LEU A N 1
ATOM 1723 C CA . LEU A 1 226 ? 4.625 5.975 -16.289 1.00 93.69 226 LEU A CA 1
ATOM 1724 C C . LEU A 1 226 ? 3.542 6.277 -15.243 1.00 93.69 226 LEU A C 1
ATOM 1726 O O . LEU A 1 226 ? 2.928 7.341 -15.284 1.00 93.69 226 LEU A O 1
ATOM 1730 N N . VAL A 1 227 ? 3.303 5.362 -14.300 1.00 93.62 227 VAL A N 1
ATOM 1731 C CA . VAL A 1 227 ? 2.264 5.507 -13.270 1.00 93.62 227 VAL A CA 1
ATOM 1732 C C . VAL A 1 227 ? 2.664 6.511 -12.180 1.00 93.62 227 VAL A C 1
ATOM 1734 O O . VAL A 1 227 ? 1.789 7.014 -11.473 1.00 93.62 227 VAL A O 1
ATOM 1737 N N . ASP A 1 228 ? 3.956 6.822 -12.014 1.00 88.81 228 ASP A N 1
ATOM 1738 C CA . ASP A 1 228 ? 4.455 7.717 -10.957 1.00 88.81 228 ASP A CA 1
ATOM 1739 C C . ASP A 1 228 ? 3.785 9.092 -10.989 1.00 88.81 228 ASP A C 1
ATOM 1741 O O . ASP A 1 228 ? 3.228 9.538 -9.986 1.00 88.81 228 ASP A O 1
ATOM 1745 N N . GLU A 1 229 ? 3.791 9.726 -12.161 1.00 88.44 229 GLU A N 1
ATOM 1746 C CA . GLU A 1 229 ? 3.321 11.103 -12.353 1.00 88.44 229 GLU A CA 1
ATOM 1747 C C . GLU A 1 229 ? 1.991 11.187 -13.115 1.00 88.44 229 GLU A C 1
ATOM 1749 O O . GLU A 1 229 ? 1.514 12.272 -13.446 1.00 88.44 229 GLU A O 1
ATOM 1754 N N . ALA A 1 230 ? 1.362 10.043 -13.389 1.00 92.06 230 ALA A N 1
ATOM 1755 C CA . ALA A 1 230 ? 0.098 9.972 -14.111 1.00 92.06 230 ALA A CA 1
ATOM 1756 C C . ALA A 1 230 ? -1.021 10.788 -13.429 1.00 92.06 230 ALA A C 1
ATOM 1758 O O . ALA A 1 230 ? -1.088 10.816 -12.196 1.00 92.06 230 ALA A O 1
ATOM 1759 N N . PRO A 1 231 ? -1.961 11.400 -14.168 1.00 91.12 231 PRO A N 1
ATOM 1760 C CA . PRO A 1 231 ? -3.135 12.020 -13.559 1.00 91.12 231 PRO A CA 1
ATOM 1761 C C . PRO A 1 231 ? -3.947 10.997 -12.750 1.00 91.12 231 PRO A C 1
ATOM 1763 O O . PRO A 1 231 ? -4.336 9.953 -13.273 1.00 91.12 231 PRO A O 1
ATOM 1766 N N . LEU A 1 232 ? -4.236 11.295 -11.477 1.00 87.75 232 LEU A N 1
ATOM 1767 C CA . LEU A 1 232 ? -4.894 10.340 -10.570 1.00 87.75 232 LEU A CA 1
ATOM 1768 C C . LEU A 1 232 ? -6.273 9.885 -11.074 1.00 87.75 232 LEU A C 1
ATOM 1770 O O . LEU A 1 232 ? -6.691 8.754 -10.837 1.00 87.75 232 LEU A O 1
ATOM 1774 N N . GLU A 1 233 ? -6.993 10.758 -11.773 1.00 86.56 233 GLU A N 1
ATOM 1775 C CA . GLU A 1 233 ? -8.259 10.413 -12.419 1.00 86.56 233 GLU A CA 1
ATOM 1776 C C . GLU A 1 233 ? -8.093 9.280 -13.433 1.00 86.56 233 GLU A C 1
ATOM 1778 O O . GLU A 1 233 ? -8.765 8.261 -13.307 1.00 86.56 233 GLU A O 1
ATOM 1783 N N . GLN A 1 234 ? -7.118 9.398 -14.333 1.00 88.88 234 GLN A N 1
ATOM 1784 C CA . GLN A 1 234 ? -6.849 8.397 -15.365 1.00 88.88 234 GLN A CA 1
ATOM 1785 C C . GLN A 1 234 ? -6.305 7.091 -14.772 1.00 88.88 234 GLN A C 1
ATOM 1787 O O . GLN A 1 234 ? -6.647 6.011 -15.245 1.00 88.88 234 GLN A O 1
ATOM 1792 N N . VAL A 1 235 ? -5.517 7.160 -13.689 1.00 90.19 235 VAL A N 1
ATOM 1793 C CA . VAL A 1 235 ? -5.106 5.964 -12.927 1.00 90.19 235 VAL A CA 1
ATOM 1794 C C . VAL A 1 235 ? -6.336 5.201 -12.427 1.00 90.19 235 VAL A C 1
ATOM 1796 O O . VAL A 1 235 ? -6.415 3.986 -12.591 1.00 90.19 235 VAL A O 1
ATOM 1799 N N . ARG A 1 236 ? -7.318 5.905 -11.849 1.00 85.12 236 ARG A N 1
ATOM 1800 C CA . ARG A 1 236 ? -8.554 5.286 -11.341 1.00 85.12 236 ARG A CA 1
ATOM 1801 C C . ARG A 1 236 ? -9.429 4.732 -12.465 1.00 85.12 236 ARG A C 1
ATOM 1803 O O . ARG A 1 236 ? -9.988 3.652 -12.307 1.00 85.12 236 ARG A O 1
ATOM 1810 N N . GLU A 1 237 ? -9.547 5.435 -13.587 1.00 82.94 237 GLU A N 1
ATOM 1811 C CA . GLU A 1 237 ? -10.275 4.938 -14.763 1.00 82.94 237 GLU A CA 1
ATOM 1812 C C . GLU A 1 237 ? -9.650 3.658 -15.318 1.00 82.94 237 GLU A C 1
ATOM 1814 O O . GLU A 1 237 ? -10.364 2.697 -15.599 1.00 82.94 237 GLU A O 1
ATOM 1819 N N . LEU A 1 238 ? -8.318 3.611 -15.408 1.00 87.00 238 LEU A N 1
ATOM 1820 C CA . LEU A 1 238 ? -7.607 2.446 -15.918 1.00 87.00 238 LEU A CA 1
ATOM 1821 C C . LEU A 1 238 ? -7.721 1.249 -14.965 1.00 87.00 238 LEU A C 1
ATOM 1823 O O . LEU A 1 238 ? -7.971 0.137 -15.421 1.00 87.00 238 LEU A O 1
ATOM 1827 N N . LEU A 1 239 ? -7.629 1.475 -13.649 1.00 84.31 239 LEU A N 1
ATOM 1828 C CA . LEU A 1 239 ? -7.887 0.445 -12.633 1.00 84.31 239 LEU A CA 1
ATOM 1829 C C . LEU A 1 239 ? -9.280 -0.184 -12.790 1.00 84.31 239 LEU A C 1
ATOM 1831 O O . LEU A 1 239 ? -9.408 -1.404 -12.703 1.00 84.31 239 LEU A O 1
ATOM 1835 N N . LYS A 1 240 ? -10.306 0.637 -13.053 1.00 80.56 240 LYS A N 1
ATOM 1836 C CA . LYS A 1 240 ? -11.676 0.165 -13.305 1.00 80.56 240 LYS A CA 1
ATOM 1837 C C . LYS A 1 240 ? -11.790 -0.608 -14.609 1.00 80.56 240 LYS A C 1
ATOM 1839 O O . LYS A 1 240 ? -12.349 -1.698 -14.617 1.00 80.56 240 LYS A O 1
ATOM 1844 N N . ALA A 1 241 ? -11.272 -0.051 -15.703 1.00 81.62 241 ALA A N 1
ATOM 1845 C CA . ALA A 1 241 ? -11.355 -0.668 -17.023 1.00 81.62 241 ALA A CA 1
ATOM 1846 C C . ALA A 1 241 ? -10.653 -2.034 -17.061 1.00 81.62 241 ALA A C 1
ATOM 1848 O O . ALA A 1 241 ? -11.145 -2.963 -17.697 1.00 81.62 241 ALA A O 1
ATOM 1849 N N . LEU A 1 242 ? -9.532 -2.158 -16.344 1.00 83.12 242 LEU A N 1
ATOM 1850 C CA . LEU A 1 242 ? -8.765 -3.396 -16.211 1.00 83.12 242 LEU A CA 1
ATOM 1851 C C . LEU A 1 242 ? -9.307 -4.348 -15.147 1.00 83.12 242 LEU A C 1
ATOM 1853 O O . LEU A 1 242 ? -8.799 -5.461 -15.047 1.00 83.12 242 LEU A O 1
ATOM 1857 N N . GLN A 1 243 ? -10.297 -3.921 -14.356 1.00 76.06 243 GLN A N 1
ATOM 1858 C CA . GLN A 1 243 ? -10.861 -4.713 -13.263 1.00 76.06 243 GLN A CA 1
ATOM 1859 C C . GLN A 1 243 ? -9.765 -5.246 -12.326 1.00 76.06 243 GLN A C 1
ATOM 1861 O O . GLN A 1 243 ? -9.747 -6.415 -11.943 1.00 76.06 243 GLN A O 1
ATOM 1866 N N . VAL A 1 244 ? -8.799 -4.382 -11.988 1.00 76.06 244 VAL A N 1
ATOM 1867 C CA . VAL A 1 244 ? -7.634 -4.786 -11.192 1.00 76.06 244 VAL A CA 1
ATOM 1868 C C . VAL A 1 244 ? -8.107 -5.334 -9.843 1.00 76.06 244 VAL A C 1
ATOM 1870 O O . VAL A 1 244 ? -8.852 -4.636 -9.147 1.00 76.06 244 VAL A O 1
ATOM 1873 N N . PRO A 1 245 ? -7.655 -6.536 -9.426 1.00 66.50 245 PRO A N 1
ATOM 1874 C CA . PRO A 1 245 ? -8.022 -7.106 -8.142 1.00 66.50 245 PRO A CA 1
ATOM 1875 C C . PRO A 1 245 ? -7.267 -6.365 -7.040 1.00 66.50 245 PRO A C 1
ATOM 1877 O O . PRO A 1 245 ? -6.206 -6.788 -6.575 1.00 66.50 245 PRO A O 1
ATOM 1880 N N . LEU A 1 246 ? -7.779 -5.195 -6.660 1.00 64.56 246 LEU A N 1
ATOM 1881 C CA . LEU A 1 246 ? -7.109 -4.277 -5.749 1.00 64.56 246 LEU A CA 1
ATOM 1882 C C . LEU A 1 246 ? -6.769 -4.966 -4.433 1.00 64.56 246 LEU A C 1
ATOM 1884 O O . LEU A 1 246 ? -5.700 -4.703 -3.908 1.00 64.56 246 LEU A O 1
ATOM 1888 N N . GLY A 1 247 ? -7.582 -5.908 -3.948 1.00 59.38 247 GLY A N 1
ATOM 1889 C CA . GLY A 1 247 ? -7.281 -6.634 -2.713 1.00 59.38 247 GLY A CA 1
ATOM 1890 C C . GLY A 1 247 ? -5.951 -7.387 -2.716 1.00 59.38 247 GLY A C 1
ATOM 1891 O O . GLY A 1 247 ? -5.251 -7.412 -1.707 1.00 59.38 247 GLY A O 1
ATOM 1892 N N . ARG A 1 248 ? -5.521 -7.883 -3.881 1.00 64.75 248 ARG A N 1
ATOM 1893 C CA . ARG A 1 248 ? -4.204 -8.509 -4.053 1.00 64.75 248 ARG A CA 1
ATOM 1894 C C . ARG A 1 248 ? -3.056 -7.501 -3.955 1.00 64.75 248 ARG A C 1
ATOM 1896 O O . ARG A 1 248 ? -1.954 -7.837 -3.524 1.00 64.75 248 ARG A O 1
ATOM 1903 N N . TYR A 1 249 ? -3.290 -6.260 -4.375 1.00 64.69 249 TYR A N 1
ATOM 1904 C CA . TYR A 1 249 ? -2.250 -5.238 -4.519 1.00 64.69 249 TYR A CA 1
ATOM 1905 C C . TYR A 1 249 ? -2.332 -4.113 -3.484 1.00 64.69 249 TYR A C 1
ATOM 1907 O O . TYR A 1 249 ? -1.430 -3.273 -3.433 1.00 64.69 249 TYR A O 1
ATOM 1915 N N . PHE A 1 250 ? -3.365 -4.126 -2.644 1.00 66.00 250 PHE A N 1
ATOM 1916 C CA . PHE A 1 250 ? -3.679 -3.139 -1.624 1.00 66.00 250 PHE A CA 1
ATOM 1917 C C . PHE A 1 250 ? -3.395 -3.735 -0.242 1.00 66.00 250 PHE A C 1
ATOM 1919 O O . PHE A 1 250 ? -4.296 -4.244 0.424 1.00 66.00 250 PHE A O 1
ATOM 1926 N N . PRO A 1 251 ? -2.140 -3.691 0.236 1.00 53.56 251 PRO A N 1
ATOM 1927 C CA . PRO A 1 251 ? -1.885 -3.974 1.634 1.00 53.56 251 PRO A CA 1
ATOM 1928 C C . PRO A 1 251 ? -2.535 -2.851 2.447 1.00 53.56 251 PRO A C 1
ATOM 1930 O O . PRO A 1 251 ? -2.010 -1.736 2.498 1.00 53.56 251 PRO A O 1
ATOM 1933 N N . MET A 1 252 ? -3.694 -3.129 3.049 1.00 56.41 252 MET A N 1
ATOM 1934 C CA . MET A 1 252 ? -4.340 -2.242 4.017 1.00 56.41 252 MET A CA 1
ATOM 1935 C C . MET A 1 252 ? -3.342 -1.969 5.150 1.00 56.41 252 MET A C 1
ATOM 1937 O O . MET A 1 252 ? -3.157 -2.785 6.054 1.00 56.41 252 MET A O 1
ATOM 1941 N N . GLN A 1 253 ? -2.641 -0.836 5.092 1.00 53.91 253 GLN A N 1
ATOM 1942 C CA . GLN A 1 253 ? -1.741 -0.444 6.169 1.00 53.91 253 GLN A CA 1
ATOM 1943 C C . GLN A 1 253 ? -2.587 -0.068 7.383 1.00 53.91 253 GLN A C 1
ATOM 1945 O O . GLN A 1 253 ? -3.551 0.687 7.264 1.00 53.91 253 GLN A O 1
ATOM 1950 N N . LYS A 1 254 ? -2.209 -0.559 8.567 1.00 50.81 254 LYS A N 1
ATOM 1951 C CA . LYS A 1 254 ? -2.908 -0.269 9.828 1.00 50.81 254 LYS A CA 1
ATOM 1952 C C . LYS A 1 254 ? -3.146 1.236 10.033 1.00 50.81 254 LYS A C 1
ATOM 1954 O O . LYS A 1 254 ? -4.227 1.647 10.430 1.00 50.81 254 LYS A O 1
ATOM 1959 N N . THR A 1 255 ? -2.164 2.052 9.665 1.00 56.47 255 THR A N 1
ATOM 1960 C CA . THR A 1 255 ? -2.225 3.519 9.716 1.00 56.47 255 THR A CA 1
ATOM 1961 C C . THR A 1 255 ? -3.272 4.124 8.776 1.00 56.47 255 THR A C 1
ATOM 1963 O O . THR A 1 255 ? -3.883 5.128 9.124 1.00 56.47 255 THR A O 1
ATOM 1966 N N . PHE A 1 256 ? -3.510 3.527 7.604 1.00 63.56 256 PHE A N 1
ATOM 1967 C CA . PHE A 1 256 ? -4.562 3.952 6.676 1.00 63.56 256 PHE A CA 1
ATOM 1968 C C . PHE A 1 256 ? -5.952 3.584 7.207 1.00 63.56 256 PHE A C 1
ATOM 1970 O O . PHE A 1 256 ? -6.860 4.411 7.179 1.00 63.56 256 PHE A O 1
ATOM 1977 N N . LEU A 1 257 ? -6.098 2.378 7.763 1.00 62.19 257 LEU A N 1
ATOM 1978 C CA . LEU A 1 257 ? -7.340 1.919 8.393 1.00 62.19 257 LEU A CA 1
ATOM 1979 C C . LEU A 1 257 ? -7.748 2.796 9.585 1.00 62.19 257 LEU A C 1
ATOM 1981 O O . LEU A 1 257 ? -8.914 3.140 9.730 1.00 62.19 257 LEU A O 1
ATOM 1985 N N . GLU A 1 258 ? -6.787 3.224 10.404 1.00 64.12 258 GLU A N 1
ATOM 1986 C CA . GLU A 1 258 ? -7.021 4.141 11.532 1.00 64.12 258 GLU A CA 1
ATOM 1987 C C . GLU A 1 258 ? -7.433 5.562 11.088 1.00 64.12 258 GLU A C 1
ATOM 1989 O O . GLU A 1 258 ? -8.001 6.341 11.863 1.00 64.12 258 GLU A O 1
ATOM 1994 N N . GLN A 1 259 ? -7.152 5.923 9.833 1.00 65.56 259 GLN A N 1
ATOM 1995 C CA . GLN A 1 259 ? -7.582 7.182 9.221 1.00 65.56 259 GLN A CA 1
ATOM 1996 C C . GLN A 1 259 ? -8.935 7.071 8.513 1.00 65.56 259 GLN A C 1
ATOM 1998 O O . GLN A 1 259 ? -9.518 8.107 8.190 1.00 65.56 259 GLN A O 1
ATOM 2003 N N . LEU A 1 260 ? -9.428 5.853 8.288 1.00 69.88 260 LEU A N 1
ATOM 2004 C CA . LEU A 1 260 ? -10.630 5.587 7.519 1.00 69.88 260 LEU A CA 1
ATOM 2005 C C . LEU A 1 260 ? -11.880 5.857 8.371 1.00 69.88 260 LEU A C 1
ATOM 2007 O O . LEU A 1 260 ? -12.158 5.152 9.336 1.00 69.88 260 LEU A O 1
ATOM 2011 N N . ASP A 1 261 ? -12.643 6.888 8.015 1.00 76.44 261 ASP A N 1
ATOM 2012 C CA . ASP A 1 261 ? -13.961 7.173 8.585 1.00 76.44 261 ASP A CA 1
ATOM 2013 C C . ASP A 1 261 ? -15.071 6.970 7.540 1.00 76.44 261 ASP A C 1
ATOM 2015 O O . ASP A 1 261 ? -14.811 6.581 6.400 1.00 76.44 261 ASP A O 1
ATOM 2019 N N . GLN A 1 262 ? -16.330 7.215 7.913 1.00 73.12 262 GLN A N 1
ATOM 2020 C CA . GLN A 1 262 ? -17.458 7.038 6.991 1.00 73.12 262 GLN A CA 1
ATOM 2021 C C . GLN A 1 262 ? -17.351 7.939 5.751 1.00 73.12 262 GLN A C 1
ATOM 2023 O O . GLN A 1 262 ? -17.707 7.513 4.657 1.00 73.12 262 GLN A O 1
ATOM 2028 N N . ALA A 1 263 ? -16.807 9.153 5.880 1.00 75.12 263 ALA A N 1
ATOM 2029 C CA . ALA A 1 263 ? -16.590 10.031 4.733 1.00 75.12 263 ALA A CA 1
ATOM 2030 C C . ALA A 1 263 ? -15.490 9.481 3.807 1.00 75.12 263 ALA A C 1
ATOM 2032 O O . ALA A 1 263 ? -15.631 9.522 2.585 1.00 75.12 263 ALA A O 1
ATOM 2033 N N . GLY A 1 264 ? -14.422 8.920 4.380 1.00 73.06 264 GLY A N 1
ATOM 2034 C CA . GLY A 1 264 ? -13.368 8.213 3.659 1.00 73.06 264 GLY A CA 1
ATOM 2035 C C . GLY A 1 264 ? -13.891 6.987 2.912 1.00 73.06 264 GLY A C 1
ATOM 2036 O O . GLY A 1 264 ? -13.603 6.839 1.725 1.00 73.06 264 GLY A O 1
ATOM 2037 N N . ILE A 1 265 ? -14.710 6.156 3.565 1.00 73.06 265 ILE A N 1
ATOM 2038 C CA . ILE A 1 265 ? -15.349 4.982 2.949 1.00 73.06 265 ILE A CA 1
ATOM 2039 C C . ILE A 1 265 ? -16.281 5.412 1.815 1.00 73.06 265 ILE A C 1
ATOM 2041 O O . ILE A 1 265 ? -16.142 4.896 0.711 1.00 73.06 265 ILE A O 1
ATOM 2045 N N . SER A 1 266 ? -17.162 6.393 2.038 1.00 74.06 266 SER A N 1
ATOM 2046 C CA . SER A 1 266 ? -18.070 6.911 1.001 1.00 74.06 266 SER A CA 1
ATOM 2047 C C . SER A 1 266 ? -17.300 7.463 -0.199 1.00 74.06 266 SER A C 1
ATOM 2049 O O . SER A 1 266 ? -17.643 7.218 -1.357 1.00 74.06 266 SER A O 1
ATOM 2051 N N . ARG A 1 267 ? -16.194 8.174 0.054 1.00 77.56 267 ARG A N 1
ATOM 2052 C CA . ARG A 1 267 ? -15.332 8.700 -1.008 1.00 77.56 267 ARG A CA 1
ATOM 2053 C C . ARG A 1 267 ? -14.687 7.577 -1.816 1.00 77.56 267 ARG A C 1
ATOM 2055 O O . ARG A 1 267 ? -14.722 7.649 -3.040 1.00 77.56 267 ARG A O 1
ATOM 2062 N N . ILE A 1 268 ? -14.157 6.539 -1.167 1.00 75.88 268 ILE A N 1
ATOM 2063 C CA . ILE A 1 268 ? -13.622 5.351 -1.853 1.00 75.88 268 ILE A CA 1
ATOM 2064 C C . ILE A 1 268 ? -14.731 4.637 -2.636 1.00 75.88 268 ILE A C 1
ATOM 2066 O O . ILE A 1 268 ? -14.530 4.311 -3.801 1.00 75.88 268 ILE A O 1
ATOM 2070 N N . ALA A 1 269 ? -15.915 4.460 -2.049 1.00 71.94 269 ALA A N 1
ATOM 2071 C CA . ALA A 1 269 ? -17.070 3.839 -2.693 1.00 71.94 269 ALA A CA 1
ATOM 2072 C C . ALA A 1 269 ? -17.445 4.571 -3.994 1.00 71.94 269 ALA A C 1
ATOM 2074 O O . ALA A 1 269 ? -17.547 3.954 -5.055 1.00 71.94 269 ALA A O 1
ATOM 2075 N N . LYS A 1 270 ? -17.531 5.907 -3.949 1.00 77.00 270 LYS A N 1
ATOM 2076 C CA . LYS A 1 270 ? -17.740 6.758 -5.132 1.00 77.00 270 LYS A CA 1
ATOM 2077 C C . LYS A 1 270 ? -16.631 6.604 -6.164 1.00 77.00 270 LYS A C 1
ATOM 2079 O O . LYS A 1 270 ? -16.905 6.509 -7.359 1.00 77.00 270 LYS A O 1
ATOM 2084 N N . GLU A 1 271 ? -15.380 6.588 -5.712 1.00 73.75 271 GLU A N 1
ATOM 2085 C CA . GLU A 1 271 ? -14.228 6.396 -6.590 1.00 73.75 271 GLU A CA 1
ATOM 2086 C C . GLU A 1 271 ? -14.257 5.040 -7.279 1.00 73.75 271 GLU A C 1
ATOM 2088 O O . GLU A 1 271 ? -13.863 4.986 -8.434 1.00 73.75 271 GLU A O 1
ATOM 2093 N N . LEU A 1 272 ? -14.781 3.993 -6.639 1.00 68.06 272 LEU A N 1
ATOM 2094 C CA . LEU A 1 272 ? -14.963 2.658 -7.213 1.00 68.06 272 LEU A CA 1
ATOM 2095 C C . LEU A 1 272 ? -16.256 2.519 -8.033 1.00 68.06 272 LEU A C 1
ATOM 2097 O O . LEU A 1 272 ? -16.400 1.562 -8.783 1.00 68.06 272 LEU A O 1
ATOM 2101 N N . GLY A 1 273 ? -17.155 3.505 -7.980 1.00 68.38 273 GLY A N 1
ATOM 2102 C CA . GLY A 1 273 ? -18.430 3.481 -8.702 1.00 68.38 273 GLY A CA 1
ATOM 2103 C C . GLY A 1 273 ? -19.540 2.703 -7.989 1.00 68.38 273 GLY A C 1
ATOM 2104 O O . GLY A 1 273 ? -20.516 2.325 -8.629 1.00 68.38 273 GL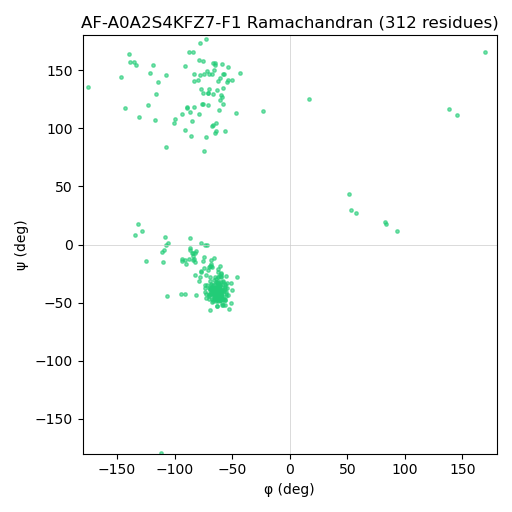Y A O 1
ATOM 2105 N N . VAL A 1 274 ? -19.411 2.477 -6.680 1.00 72.12 274 VAL A N 1
ATOM 2106 C CA . VAL A 1 274 ? -20.452 1.857 -5.854 1.00 72.12 274 VAL A CA 1
ATOM 2107 C C . VAL A 1 274 ? -21.614 2.831 -5.685 1.00 72.12 274 VAL A C 1
ATOM 2109 O O . VAL A 1 274 ? -21.425 3.992 -5.314 1.00 72.12 274 VAL A O 1
ATOM 2112 N N . VAL A 1 275 ? -22.830 2.353 -5.938 1.00 74.44 275 VAL A N 1
ATOM 2113 C CA . VAL A 1 275 ? -24.056 3.120 -5.706 1.00 74.44 275 VAL A CA 1
ATOM 2114 C C . VAL A 1 275 ? -24.534 2.859 -4.280 1.00 74.44 275 VAL A C 1
ATOM 2116 O O . VAL A 1 275 ? -24.854 1.728 -3.926 1.00 74.44 275 VAL A O 1
ATOM 2119 N N . GLU A 1 276 ? -24.601 3.903 -3.451 1.00 71.81 276 GLU A N 1
ATOM 2120 C CA . GLU A 1 276 ? -25.087 3.786 -2.071 1.00 71.81 276 GLU A CA 1
ATOM 2121 C C . GLU A 1 276 ? -26.611 3.579 -2.015 1.00 71.81 276 GLU A C 1
ATOM 2123 O O . GLU A 1 276 ? -27.395 4.537 -2.001 1.00 71.81 276 GLU A O 1
ATOM 2128 N N . GLY A 1 277 ? -27.025 2.310 -1.982 1.00 77.44 277 GLY A N 1
ATOM 2129 C CA . GLY A 1 277 ? -28.408 1.889 -1.743 1.00 77.44 277 GLY A CA 1
ATOM 2130 C C . GLY A 1 277 ? -28.868 2.073 -0.290 1.00 77.44 277 GLY A C 1
ATOM 2131 O O . GLY A 1 277 ? -28.098 2.480 0.582 1.00 77.44 277 GLY A O 1
ATOM 2132 N N . GLU A 1 278 ? -30.141 1.766 -0.024 1.00 76.50 278 GLU A N 1
ATOM 2133 C CA . GLU A 1 278 ? -30.749 1.842 1.318 1.00 76.50 278 GLU A CA 1
ATOM 2134 C C . GLU A 1 278 ? -29.968 1.010 2.353 1.00 76.50 278 GLU A C 1
ATOM 2136 O O . GLU A 1 278 ? -29.719 1.477 3.461 1.00 76.50 278 GLU A O 1
ATOM 2141 N N . GLU A 1 279 ? -29.520 -0.188 1.966 1.00 76.31 279 GLU A N 1
ATOM 2142 C CA . GLU A 1 279 ? -28.789 -1.129 2.828 1.00 76.31 279 GLU A CA 1
ATOM 2143 C C . GLU A 1 279 ? -27.427 -0.576 3.270 1.00 76.31 279 GLU A C 1
ATOM 2145 O O . GLU A 1 279 ? -27.087 -0.615 4.452 1.00 76.31 279 GLU A O 1
ATOM 2150 N N . ILE A 1 280 ? -26.675 0.030 2.344 1.00 78.19 280 ILE A N 1
ATOM 2151 C CA . ILE A 1 280 ? -25.393 0.681 2.647 1.00 78.19 280 ILE A CA 1
ATOM 2152 C C . ILE A 1 280 ? -25.606 1.871 3.593 1.00 78.19 280 ILE A C 1
ATOM 2154 O O . ILE A 1 280 ? -24.841 2.065 4.538 1.00 78.19 280 ILE A O 1
ATOM 2158 N N . LYS A 1 281 ? -26.669 2.657 3.386 1.00 78.44 281 LYS A N 1
ATOM 2159 C CA . LYS A 1 281 ? -26.992 3.801 4.253 1.00 78.44 281 LYS A CA 1
ATOM 2160 C C . LYS A 1 281 ? -27.355 3.358 5.671 1.00 78.44 281 LYS A C 1
ATOM 2162 O O . LYS A 1 281 ? -26.844 3.938 6.624 1.00 78.44 281 LYS A O 1
ATOM 2167 N N . GLN A 1 282 ? -28.167 2.311 5.811 1.00 79.94 282 GLN A N 1
ATOM 2168 C CA . GLN A 1 282 ? -28.537 1.739 7.112 1.00 79.94 282 GLN A CA 1
ATOM 2169 C C . GLN A 1 282 ? -27.327 1.136 7.842 1.00 79.94 282 GLN A C 1
ATOM 2171 O O . GLN A 1 282 ? -27.171 1.312 9.053 1.00 79.94 282 GLN A O 1
ATOM 2176 N N . ALA A 1 283 ? -26.412 0.493 7.114 1.00 76.75 283 ALA A N 1
ATOM 2177 C CA . ALA A 1 283 ? -25.152 0.020 7.679 1.00 76.75 283 ALA A CA 1
ATOM 2178 C C . ALA A 1 283 ? -24.286 1.184 8.206 1.00 76.75 283 ALA A C 1
ATOM 2180 O O . ALA A 1 283 ? -23.712 1.092 9.291 1.00 76.75 283 ALA A O 1
ATOM 2181 N N . GLY A 1 284 ? -24.285 2.320 7.496 1.00 74.25 284 GLY A N 1
ATOM 2182 C CA . GLY A 1 284 ? -23.714 3.598 7.941 1.00 74.25 284 GLY A CA 1
ATOM 2183 C C . GLY A 1 284 ? -24.274 4.113 9.267 1.00 74.25 284 GLY A C 1
ATOM 2184 O O . GLY A 1 284 ? -23.537 4.663 10.083 1.00 74.25 284 GLY A O 1
ATOM 2185 N N . GLU A 1 285 ? -25.561 3.913 9.523 1.00 77.25 285 GLU A N 1
ATOM 2186 C CA . GLU A 1 285 ? -26.198 4.318 10.782 1.00 77.25 285 GLU A CA 1
ATOM 2187 C C . GLU A 1 285 ? -25.874 3.363 11.941 1.00 77.25 285 GLU A C 1
ATOM 2189 O O . GLU A 1 285 ? -25.913 3.770 13.102 1.00 77.25 285 GLU A O 1
ATOM 2194 N N . THR A 1 286 ? -25.503 2.119 11.626 1.00 77.19 286 THR A N 1
ATOM 2195 C CA . THR A 1 286 ? -25.178 1.076 12.608 1.00 77.19 286 THR A CA 1
ATOM 2196 C C . THR A 1 286 ? -23.751 1.217 13.137 1.00 77.19 286 THR A C 1
ATOM 2198 O O . THR A 1 286 ? -23.521 1.131 14.343 1.00 77.19 286 THR A O 1
ATOM 2201 N N . GLY A 1 287 ? -22.787 1.477 12.253 1.00 71.25 287 GLY A N 1
ATOM 2202 C CA . GLY A 1 287 ? -21.389 1.587 12.648 1.00 71.25 287 GLY A CA 1
ATOM 2203 C C . GLY A 1 287 ? -20.424 1.643 11.471 1.00 71.25 287 GLY A C 1
ATOM 2204 O O . GLY A 1 287 ? -20.764 1.368 10.323 1.00 71.25 287 GLY A O 1
ATOM 2205 N N . LEU A 1 288 ? -19.179 2.039 11.748 1.00 67.88 288 LEU A N 1
ATOM 2206 C CA . LEU A 1 288 ? -18.132 2.138 10.725 1.00 67.88 288 LEU A CA 1
ATOM 2207 C C . LEU A 1 288 ? -17.798 0.770 10.110 1.00 67.88 288 LEU A C 1
ATOM 2209 O O . LEU A 1 288 ? -17.548 0.682 8.909 1.00 67.88 288 LEU A O 1
ATOM 2213 N N . LYS A 1 289 ? -17.798 -0.283 10.935 1.00 69.12 289 LYS A N 1
ATOM 2214 C CA . LYS A 1 289 ? -17.478 -1.652 10.521 1.00 69.12 289 LYS A CA 1
ATOM 2215 C C . LYS A 1 289 ? -18.548 -2.198 9.579 1.00 69.12 289 LYS A C 1
ATOM 2217 O O . LYS A 1 289 ? -18.223 -2.723 8.520 1.00 69.12 289 LYS A O 1
ATOM 2222 N N . GLU A 1 290 ? -19.808 -2.023 9.947 1.00 72.44 290 GLU A N 1
ATOM 2223 C CA . GLU A 1 290 ? -20.970 -2.457 9.180 1.00 72.44 290 GLU A CA 1
ATOM 2224 C C . GLU A 1 290 ? -21.049 -1.694 7.856 1.00 72.44 290 GLU A C 1
ATOM 2226 O O . GLU A 1 290 ? -21.278 -2.299 6.813 1.00 72.44 290 GLU A O 1
ATOM 2231 N N . TYR A 1 291 ? -20.768 -0.388 7.870 1.00 74.31 291 TYR A N 1
ATOM 2232 C CA . TYR A 1 291 ? -20.698 0.427 6.659 1.00 74.31 291 TYR A CA 1
ATOM 2233 C C . TYR A 1 291 ? -19.597 -0.025 5.698 1.00 74.31 291 TYR A C 1
ATOM 2235 O O . TYR A 1 291 ? -19.847 -0.176 4.503 1.00 74.31 291 TYR A O 1
ATOM 2243 N N . ALA A 1 292 ? -18.391 -0.283 6.215 1.00 68.56 292 ALA A N 1
ATOM 2244 C CA . ALA A 1 292 ? -17.289 -0.804 5.413 1.00 68.56 292 ALA A CA 1
ATOM 2245 C C . ALA A 1 292 ? -17.654 -2.150 4.770 1.00 68.56 292 ALA A C 1
ATOM 2247 O O . ALA A 1 292 ? -17.423 -2.329 3.578 1.00 68.56 292 ALA A O 1
ATOM 2248 N N . LEU A 1 293 ? -18.271 -3.054 5.539 1.00 67.12 293 LEU A N 1
ATOM 2249 C CA . LEU A 1 293 ? -18.700 -4.375 5.076 1.00 67.12 293 LEU A CA 1
ATOM 2250 C C . LEU A 1 293 ? -19.816 -4.288 4.021 1.00 67.12 293 LEU A C 1
ATOM 2252 O O . LEU A 1 293 ? -19.780 -4.984 3.014 1.00 67.12 293 LEU A O 1
ATOM 2256 N N . ALA A 1 294 ? -20.796 -3.405 4.211 1.00 70.31 294 ALA A N 1
ATOM 2257 C CA . ALA A 1 294 ? -21.870 -3.215 3.241 1.00 70.31 294 ALA A CA 1
ATOM 2258 C C . ALA A 1 294 ? -21.345 -2.632 1.921 1.00 70.31 294 ALA A C 1
ATOM 2260 O O . ALA A 1 294 ? -21.723 -3.098 0.847 1.00 70.31 294 ALA A O 1
ATOM 2261 N N . VAL A 1 295 ? -20.436 -1.651 1.986 1.00 70.69 295 VAL A N 1
ATOM 2262 C CA . VAL A 1 295 ? -19.762 -1.102 0.799 1.00 70.69 295 VAL A CA 1
ATOM 2263 C C . VAL A 1 295 ? -18.920 -2.171 0.108 1.00 70.69 295 VAL A C 1
ATOM 2265 O O . VAL A 1 295 ? -18.983 -2.264 -1.113 1.00 70.69 295 VAL A O 1
ATOM 2268 N N . ALA A 1 296 ? -18.191 -2.992 0.870 1.00 65.56 296 ALA A N 1
ATOM 2269 C CA . ALA A 1 296 ? -17.429 -4.129 0.357 1.00 65.56 296 ALA A CA 1
ATOM 2270 C C . ALA A 1 296 ? -18.293 -5.064 -0.491 1.00 65.56 296 ALA A C 1
ATOM 2272 O O . ALA A 1 296 ? -18.002 -5.297 -1.658 1.00 65.56 296 ALA A O 1
ATOM 2273 N N . ASN A 1 297 ? -19.392 -5.534 0.099 1.00 66.94 297 ASN A N 1
ATOM 2274 C CA . ASN A 1 297 ? -20.293 -6.519 -0.495 1.00 66.94 297 ASN A CA 1
ATOM 2275 C C . ASN A 1 297 ? -21.095 -5.965 -1.680 1.00 66.94 297 ASN A C 1
ATOM 2277 O O . ASN A 1 297 ? -21.633 -6.726 -2.478 1.00 66.94 297 ASN A O 1
ATOM 2281 N N . SER A 1 298 ? -21.200 -4.638 -1.787 1.00 67.00 298 SER A N 1
ATOM 2282 C CA . SER A 1 298 ? -21.898 -3.960 -2.885 1.00 67.00 298 SER A CA 1
ATOM 2283 C C . SER A 1 298 ? -21.010 -3.731 -4.104 1.00 67.00 298 SER A C 1
ATOM 2285 O O . SER A 1 298 ? -21.480 -3.221 -5.124 1.00 67.00 298 SER A O 1
ATOM 2287 N N . ILE A 1 299 ? -19.723 -4.063 -4.003 1.00 61.97 299 ILE A N 1
ATOM 2288 C CA . ILE A 1 299 ? -18.820 -4.041 -5.142 1.00 61.97 299 ILE A CA 1
ATOM 2289 C C . ILE A 1 299 ? -19.009 -5.376 -5.876 1.00 61.97 299 ILE A C 1
ATOM 2291 O O . ILE A 1 299 ? -18.794 -6.423 -5.270 1.00 61.97 299 ILE A O 1
ATOM 2295 N N . PRO A 1 300 ? -19.447 -5.373 -7.150 1.00 51.94 300 PRO A N 1
ATOM 2296 C CA . PRO A 1 300 ? -19.663 -6.601 -7.911 1.00 51.94 300 PRO A CA 1
ATOM 2297 C C . PRO A 1 300 ? -18.364 -7.414 -7.972 1.00 51.94 300 PRO A C 1
ATOM 2299 O O . PRO A 1 300 ? -17.337 -6.900 -8.422 1.00 51.94 300 PRO A O 1
ATOM 2302 N N . ASP A 1 301 ? -18.393 -8.646 -7.467 1.00 49.75 301 ASP A N 1
ATOM 2303 C CA . ASP A 1 301 ? -17.174 -9.337 -7.049 1.00 49.75 301 ASP A CA 1
ATOM 2304 C C . ASP A 1 301 ? -16.654 -10.344 -8.090 1.00 49.75 301 ASP A C 1
ATOM 2306 O O . ASP A 1 301 ? -17.214 -11.421 -8.282 1.00 49.75 301 ASP A O 1
ATOM 2310 N N . GLU A 1 302 ? -15.540 -9.971 -8.722 1.00 48.41 302 GLU A N 1
ATOM 2311 C CA . GLU A 1 302 ? -14.337 -10.819 -8.852 1.00 48.41 302 GLU A CA 1
ATOM 2312 C C . GLU A 1 302 ? -13.077 -10.088 -8.314 1.00 48.41 302 GLU A C 1
ATOM 2314 O O . GLU A 1 302 ? -12.035 -10.702 -8.085 1.00 48.41 302 GLU A O 1
ATOM 2319 N N . CYS A 1 303 ? -13.142 -8.767 -8.088 1.00 43.09 303 CYS A N 1
ATOM 2320 C CA . CYS A 1 303 ? -11.971 -7.921 -7.846 1.00 43.09 303 CYS A CA 1
ATOM 2321 C C . CYS A 1 303 ? -11.596 -7.715 -6.363 1.00 43.09 303 CYS A C 1
ATOM 2323 O O . CYS A 1 303 ? -10.517 -7.168 -6.108 1.00 43.09 303 CYS A O 1
ATOM 2325 N N . LEU A 1 304 ? -12.436 -8.076 -5.377 1.00 47.31 304 LEU A N 1
ATOM 2326 C CA . LEU A 1 304 ? -12.251 -7.636 -3.981 1.00 47.31 304 LEU A CA 1
ATOM 2327 C C . LEU A 1 304 ? -12.398 -8.706 -2.892 1.00 47.31 304 LEU A C 1
ATOM 2329 O O . LEU A 1 304 ? -12.258 -8.352 -1.720 1.00 47.31 304 LEU A O 1
ATOM 2333 N N . ILE A 1 305 ? -12.523 -9.989 -3.237 1.00 43.62 305 ILE A N 1
ATOM 2334 C CA . ILE A 1 305 ? -12.445 -11.123 -2.286 1.00 43.62 305 ILE A CA 1
ATOM 2335 C C . ILE A 1 305 ? -11.256 -11.000 -1.297 1.00 43.62 305 ILE A C 1
ATOM 2337 O O . ILE A 1 305 ? -11.340 -11.440 -0.149 1.00 43.62 305 ILE A O 1
ATOM 2341 N N . ASP A 1 306 ? -10.169 -10.326 -1.696 1.00 41.78 306 ASP A N 1
ATOM 2342 C CA . ASP A 1 306 ? -8.987 -10.084 -0.859 1.00 41.78 306 ASP A CA 1
ATOM 2343 C C . ASP A 1 306 ? -8.825 -8.652 -0.310 1.00 41.78 306 ASP A C 1
ATOM 2345 O O . ASP A 1 306 ? -7.842 -8.367 0.370 1.00 41.78 306 ASP A O 1
ATOM 2349 N N . TYR A 1 307 ? -9.749 -7.729 -0.588 1.00 44.38 307 TYR A N 1
ATOM 2350 C CA . TYR A 1 307 ? -9.586 -6.299 -0.269 1.00 44.38 307 TYR A CA 1
ATOM 2351 C C . TYR A 1 307 ? -9.808 -5.957 1.200 1.00 44.38 307 TYR A C 1
ATOM 2353 O O . TYR A 1 307 ? -9.258 -4.975 1.701 1.00 44.38 307 TYR A O 1
ATOM 2361 N N . PHE A 1 308 ? -10.561 -6.786 1.913 1.00 44.38 308 PHE A N 1
ATOM 2362 C CA . PHE A 1 308 ? -10.786 -6.622 3.340 1.00 44.38 308 PHE A CA 1
ATOM 2363 C C . PHE A 1 308 ? -10.015 -7.686 4.143 1.00 44.38 308 PHE A C 1
ATOM 2365 O O . PHE A 1 308 ? -9.852 -8.823 3.672 1.00 44.38 308 PHE A O 1
ATOM 2372 N N . PRO A 1 309 ? -9.508 -7.344 5.351 1.00 43.22 309 PRO A N 1
ATOM 2373 C CA . PRO A 1 309 ? -8.882 -8.326 6.234 1.00 43.22 309 PRO A CA 1
ATOM 2374 C C . PRO A 1 309 ? -9.834 -9.509 6.474 1.00 43.22 309 PRO A C 1
ATOM 2376 O O . PRO A 1 309 ? -11.045 -9.306 6.413 1.00 43.22 309 PRO A O 1
ATOM 2379 N N . PRO A 1 310 ? -9.336 -10.725 6.768 1.00 42.84 310 PRO A N 1
ATOM 2380 C CA . PRO A 1 310 ? -10.169 -11.932 6.885 1.00 42.84 310 PRO A CA 1
ATOM 2381 C C . PRO A 1 310 ? -11.378 -11.775 7.818 1.00 42.84 310 PRO A C 1
ATOM 2383 O O . PRO A 1 310 ? -12.448 -12.310 7.574 1.00 42.84 310 PRO A O 1
ATOM 2386 N N . GLU A 1 311 ? -11.209 -10.966 8.857 1.00 40.06 311 GLU A N 1
ATOM 2387 C CA . GLU A 1 311 ? -12.195 -10.579 9.869 1.00 40.06 311 GLU A CA 1
ATOM 2388 C C . GLU A 1 311 ? -13.278 -9.578 9.396 1.00 40.06 311 GLU A C 1
ATOM 2390 O O . GLU A 1 311 ? -14.172 -9.213 10.165 1.00 40.06 311 GLU A O 1
ATOM 2395 N N . PHE A 1 312 ? -13.212 -9.159 8.130 1.00 39.75 312 PHE A N 1
ATOM 2396 C CA . PHE A 1 312 ? -14.153 -8.282 7.425 1.00 39.75 312 PHE A CA 1
ATOM 2397 C C . PHE A 1 312 ? -14.547 -8.845 6.039 1.00 39.75 312 PHE A C 1
ATOM 2399 O O . PHE A 1 312 ? -15.020 -8.093 5.190 1.00 39.75 312 PHE A O 1
ATOM 2406 N N . ARG A 1 313 ? -14.327 -10.144 5.792 1.00 50.31 313 ARG A N 1
ATOM 2407 C CA . ARG A 1 313 ? -14.845 -10.873 4.619 1.00 50.31 313 ARG A CA 1
ATOM 2408 C C . ARG A 1 313 ? -16.215 -11.496 4.961 1.00 50.31 313 ARG A C 1
ATOM 2410 O O . ARG A 1 313 ? -16.455 -11.734 6.147 1.00 50.31 313 ARG A O 1
ATOM 2417 N N . PRO A 1 314 ? -17.114 -11.728 3.987 1.00 41.84 314 PRO A N 1
ATOM 2418 C CA . PRO A 1 314 ? -18.288 -12.582 4.184 1.00 41.84 314 PRO A CA 1
ATOM 2419 C C . PRO A 1 314 ? -17.911 -14.047 4.464 1.00 41.84 314 PRO A C 1
ATOM 2421 O O . PRO A 1 314 ? -16.847 -14.500 3.978 1.00 41.84 314 PRO A O 1
#

Solvent-accessible surface area (backbone atoms only — not comparable to full-atom values): 18206 Å² total; per-residue (Å²): 133,83,83,77,54,74,68,60,52,50,55,54,33,63,75,48,41,40,70,67,52,54,54,30,42,78,68,66,74,44,53,74,62,52,44,40,56,40,25,33,35,46,60,67,56,31,50,53,50,49,54,55,55,70,72,46,98,59,86,82,49,64,66,59,54,39,50,56,49,57,76,70,33,44,51,49,86,77,40,50,74,66,53,70,66,37,71,64,52,78,74,28,54,32,29,22,77,49,27,49,78,75,29,94,50,58,58,72,68,55,27,24,48,43,77,63,62,72,51,89,74,88,81,81,87,79,93,79,89,76,94,70,91,77,82,75,80,70,55,71,69,57,52,47,55,50,50,57,51,52,50,52,46,56,40,47,26,49,30,53,48,41,54,72,39,54,75,67,59,28,51,52,50,35,50,51,41,48,74,72,65,40,49,60,84,59,54,71,25,39,54,50,70,72,40,90,57,54,73,70,56,39,48,54,52,60,73,68,52,86,58,68,60,56,60,50,52,19,52,34,47,46,42,29,36,24,47,76,72,38,58,69,66,59,54,53,52,49,40,57,76,65,56,53,45,44,18,82,50,42,81,82,46,70,74,56,59,76,67,56,43,66,68,53,50,52,50,51,36,52,74,75,66,44,79,85,46,72,68,35,52,52,23,51,75,74,32,68,67,47,21,52,42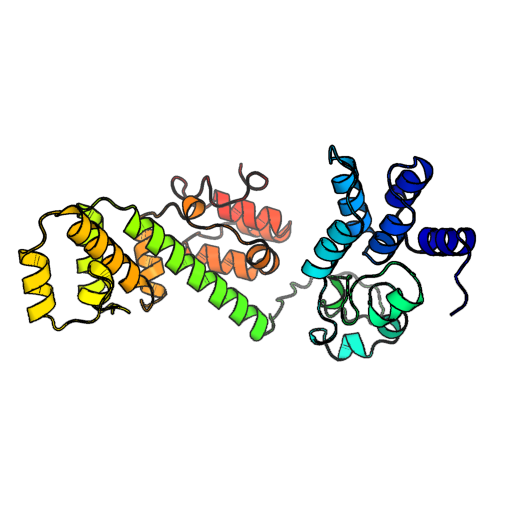,39,53,55,72,62,44,86,79,85,32,45,88,54,51,44,62,81,95,57,50,135

Mean predicted aligned error: 17.91 Å

Radius of gyration: 26.58 Å; Cα contacts (8 Å, |Δi|>4): 318; chains: 1; bounding box: 56×42×79 Å